Protein AF-A0AAU9AS36-F1 (afdb_monomer)

pLDDT: mean 70.69, std 27.81, range [24.66, 97.12]

Radius of gyration: 38.75 Å; Cα contacts (8 Å, |Δi|>4): 276; chains: 1; bounding box: 122×98×94 Å

Organism: Lysobacter enzymogenes (NCBI:txid69)

Secondary structure (DSSP, 8-state):
-----------------------------------------------------PPPPP---PPPPPPP--------------------PPPP-PPPP--PPPP-HHHHHHHHHS-TTHHHHHHHHHHHHHHH-TT-EEEEETTEEEEEETTEEEEEEEE-SS-EEEEETTTHHHH-HHHHHS-TTSSTT--B-SGGGSPPHHHHHHHHHHHHHHHHTT---PPP---S-PPPPPPPHHHHHHHHT-HHHHHHHHHS-HHHHHHHHHHHHT--SHHHHHHHHHHHHHHHHTT--TTGGG---

Mean predicted aligned error: 19.69 Å

Foldseek 3Di:
DDDDDDDDDDDDDDDDDDDDDDDDDDDDDDDDDDDDDDDDDDDDDDDDDDDDDDDDDDDDDDDDDDDDDDDDDDDDDDDDDDDDDDDDDDDDDDDPDQPADDDDVVLVVQLVPADPQCNVVSVVVVVLLCVLHSQWDWDQDPNFIFTAHPNHTAKTWDGDPQFIAIAGQLRCQQVNLVLVQQQPVVHSLHGHRHPVSDDDSVSVSSSSVSSNVCVVVVPDRDDNPDPDPDDQDDAPPLLVVLLVVPVQLVVLLVPDDSVLVVVLRVCLVPPPDPVVNNVSSVVSSVQSSVSAGPPNVVPDD

Sequence (301 aa):
MARRESDAGSAAAVKAGAKRAAKKAAAGKAGASAAAAKRAEPKKASSKPTAAKVAAPKTATAKPAIAKKTSAKKTAPASGPARPKPSAKPAAASAPAATTFPREPRVDAYIAQAAPFAQPILRELRERVHAACAEAQEAIKWGMPFFIYRGKILCAMVAFKQHASFGFWQGPSIVGTERSADSGAMGQFGRLTALADLPGRRELAAMLKQAMALIETGAKHSPTKTGQPKPRPRPPADLAAALDANAAARKTFDGFPPSQQREYVEWVETAKREETRRARVAQAVEWMAQGKARNWKYMAK

InterPro domains:
  IPR014922 YdhG-like domain [PF08818] (119-212)

Structure (mmCIF, N/CA/C/O backbone):
data_AF-A0AAU9AS36-F1
#
_entry.id   AF-A0AAU9AS36-F1
#
loop_
_atom_site.group_PDB
_atom_site.id
_atom_site.type_symbol
_atom_site.label_atom_id
_atom_site.label_alt_id
_atom_site.label_comp_id
_atom_site.label_asym_id
_atom_site.label_entity_id
_atom_site.label_seq_id
_atom_site.pdbx_PDB_ins_code
_atom_site.Cartn_x
_atom_site.Cartn_y
_atom_site.Cartn_z
_atom_site.occupancy
_atom_site.B_iso_or_equiv
_atom_site.auth_seq_id
_atom_site.auth_comp_id
_atom_site.auth_asym_id
_atom_site.auth_atom_id
_atom_site.pdbx_PDB_model_num
ATOM 1 N N . MET A 1 1 ? -92.646 -39.709 -23.123 1.00 35.88 1 MET A N 1
ATOM 2 C CA . MET A 1 1 ? -92.685 -41.180 -22.918 1.00 35.88 1 MET A CA 1
ATOM 3 C C . MET A 1 1 ? -91.276 -41.731 -23.098 1.00 35.88 1 MET A C 1
ATOM 5 O O . MET A 1 1 ? -90.543 -41.089 -23.830 1.00 35.88 1 MET A O 1
ATOM 9 N N . ALA A 1 2 ? -90.954 -42.885 -22.487 1.00 41.19 2 ALA A N 1
ATOM 10 C CA . ALA A 1 2 ? -89.650 -43.589 -22.506 1.00 41.19 2 ALA A CA 1
ATOM 11 C C . ALA A 1 2 ? -88.435 -42.758 -21.995 1.00 41.19 2 ALA A C 1
ATOM 13 O O . ALA A 1 2 ? -88.288 -41.600 -22.351 1.00 41.19 2 ALA A O 1
ATOM 14 N N . ARG A 1 3 ? -87.607 -43.168 -21.018 1.00 40.72 3 ARG A N 1
ATOM 15 C CA . ARG A 1 3 ? -86.926 -44.440 -20.654 1.00 40.72 3 ARG A CA 1
ATOM 16 C C . ARG A 1 3 ? -85.574 -44.666 -21.364 1.00 40.72 3 ARG A C 1
ATOM 18 O O . ARG A 1 3 ? -85.596 -44.997 -22.539 1.00 40.72 3 ARG A O 1
ATOM 25 N N . ARG A 1 4 ? -84.513 -44.747 -20.527 1.00 45.06 4 ARG A N 1
ATOM 26 C CA . ARG A 1 4 ? -83.397 -45.740 -20.565 1.00 45.06 4 ARG A CA 1
ATOM 27 C C . ARG A 1 4 ? -82.350 -45.576 -21.692 1.00 45.06 4 ARG A C 1
ATOM 29 O O . ARG A 1 4 ? -82.658 -44.942 -22.688 1.00 45.06 4 ARG A O 1
ATOM 36 N N . GLU A 1 5 ? -81.108 -46.085 -21.631 1.00 46.06 5 GLU A N 1
ATOM 37 C CA . GLU A 1 5 ? -80.190 -46.668 -20.599 1.00 46.06 5 GLU A CA 1
ATOM 38 C C . GLU A 1 5 ? -78.739 -46.592 -21.183 1.00 46.06 5 GLU A C 1
ATOM 40 O O . GLU A 1 5 ? -78.606 -46.111 -22.306 1.00 46.06 5 GLU A O 1
ATOM 45 N N . SER A 1 6 ? -77.591 -46.960 -20.583 1.00 48.97 6 SER A N 1
ATOM 46 C CA . SER A 1 6 ? -77.154 -47.632 -19.329 1.00 48.97 6 SER A CA 1
ATOM 47 C C . SER A 1 6 ? -75.682 -47.213 -19.054 1.00 48.97 6 SER A C 1
ATOM 49 O O . SER A 1 6 ? -74.898 -47.222 -19.997 1.00 48.97 6 SER A O 1
ATOM 51 N N . ASP A 1 7 ? -75.287 -46.727 -17.868 1.00 40.78 7 ASP A N 1
ATOM 52 C CA . ASP A 1 7 ? -74.742 -47.490 -16.710 1.00 40.78 7 ASP A CA 1
ATOM 53 C C . ASP A 1 7 ? -73.179 -47.519 -16.672 1.00 40.78 7 ASP A C 1
ATOM 55 O O . ASP A 1 7 ? -72.546 -46.975 -17.572 1.00 40.78 7 ASP A O 1
ATOM 59 N N . ALA A 1 8 ? -72.579 -48.090 -15.612 1.00 44.97 8 ALA A N 1
ATOM 60 C CA . ALA A 1 8 ? -71.167 -48.058 -15.174 1.00 44.97 8 ALA A CA 1
ATOM 61 C C . ALA A 1 8 ? -70.591 -46.656 -14.823 1.00 44.97 8 ALA A C 1
ATOM 63 O O . ALA A 1 8 ? -70.660 -45.717 -15.606 1.00 44.97 8 ALA A O 1
ATOM 64 N N . GLY A 1 9 ? -69.970 -46.399 -13.660 1.00 35.25 9 GLY A N 1
ATOM 65 C CA . GLY A 1 9 ? -69.525 -47.274 -12.557 1.00 35.25 9 GLY A CA 1
ATOM 66 C C . GLY A 1 9 ? -67.991 -47.451 -12.553 1.00 35.25 9 GLY A C 1
ATOM 67 O O . GLY A 1 9 ? -67.405 -47.603 -13.614 1.00 35.25 9 GLY A O 1
ATOM 68 N N . SER A 1 10 ? -67.259 -47.448 -11.428 1.00 35.81 10 SER A N 1
ATOM 69 C CA . SER A 1 10 ? -67.660 -47.335 -10.015 1.00 35.81 10 SER A CA 1
ATOM 70 C C . SER A 1 10 ? -66.574 -46.668 -9.141 1.00 35.81 10 SER A C 1
ATOM 72 O O . SER A 1 10 ? -65.435 -46.476 -9.556 1.00 35.81 10 SER A O 1
ATOM 74 N N . ALA A 1 11 ? -66.964 -46.300 -7.921 1.00 35.84 11 ALA A N 1
ATOM 75 C CA . ALA A 1 11 ? -66.292 -45.409 -6.978 1.00 35.84 11 ALA A CA 1
ATOM 76 C C . ALA A 1 11 ? -65.373 -46.075 -5.917 1.00 35.84 11 ALA A C 1
ATOM 78 O O . ALA A 1 11 ? -65.494 -47.263 -5.635 1.00 35.84 11 ALA A O 1
ATOM 79 N N . ALA A 1 12 ? -64.637 -45.208 -5.191 1.00 37.22 12 ALA A N 1
ATOM 80 C CA . ALA A 1 12 ? -64.255 -45.318 -3.758 1.00 37.22 12 ALA A CA 1
ATOM 81 C C . ALA A 1 12 ? -63.173 -46.368 -3.357 1.00 37.22 12 ALA A C 1
ATOM 83 O O . ALA A 1 12 ? -62.691 -47.102 -4.209 1.00 37.22 12 ALA A O 1
ATOM 84 N N . ALA A 1 13 ? -62.650 -46.461 -2.112 1.00 38.59 13 ALA A N 1
ATOM 85 C CA . ALA A 1 13 ? -62.942 -45.881 -0.766 1.00 38.59 13 ALA A CA 1
ATOM 86 C C . ALA A 1 13 ? -61.612 -45.761 0.074 1.00 38.59 13 ALA A C 1
ATOM 88 O O . ALA A 1 13 ? -60.610 -46.295 -0.381 1.00 38.59 13 ALA A O 1
ATOM 89 N N . VAL A 1 14 ? -61.383 -45.084 1.229 1.00 36.94 14 VAL A N 1
ATOM 90 C CA . VAL A 1 14 ? -62.114 -44.669 2.473 1.00 36.94 14 VAL A CA 1
ATOM 91 C C . VAL A 1 14 ? -62.358 -45.839 3.462 1.00 36.94 14 VAL A C 1
ATOM 93 O O . VAL A 1 14 ? -63.093 -46.755 3.114 1.00 36.94 14 VAL A O 1
ATOM 96 N N . LYS A 1 15 ? -61.837 -45.932 4.713 1.00 38.16 15 LYS A N 1
ATOM 97 C CA . LYS A 1 15 ? -61.360 -45.005 5.799 1.00 38.16 15 LYS A CA 1
ATOM 98 C C . LYS A 1 15 ? -59.910 -45.373 6.257 1.00 38.16 15 LYS A C 1
ATOM 100 O O . LYS A 1 15 ? -59.445 -46.418 5.831 1.00 38.16 15 LYS A O 1
ATOM 105 N N . ALA A 1 16 ? -59.088 -44.671 7.069 1.00 36.91 16 ALA A N 1
ATOM 106 C CA . ALA A 1 16 ? -59.129 -43.505 7.999 1.00 36.91 16 ALA A CA 1
ATOM 107 C C . ALA A 1 16 ? -59.364 -43.751 9.535 1.00 36.91 16 ALA A C 1
ATOM 109 O O . ALA A 1 16 ? -60.440 -44.187 9.932 1.00 36.91 16 ALA A O 1
ATOM 110 N N . GLY A 1 17 ? -58.386 -43.381 10.402 1.00 31.47 17 GLY A N 1
ATOM 111 C CA . GLY A 1 17 ? -58.425 -43.339 11.894 1.00 31.47 17 GLY A CA 1
ATOM 112 C C . GLY A 1 17 ? -57.027 -43.457 12.575 1.00 31.47 17 GLY A C 1
ATOM 113 O O . GLY A 1 17 ? -56.075 -43.799 11.887 1.00 31.47 17 GLY A O 1
ATOM 114 N N . ALA A 1 18 ? -56.799 -43.320 13.898 1.00 36.78 18 ALA A N 1
ATOM 115 C CA . ALA A 1 18 ? -57.201 -42.352 14.951 1.00 36.78 18 ALA A CA 1
ATOM 116 C C . ALA A 1 18 ? -56.920 -42.941 16.375 1.00 36.78 18 ALA A C 1
ATOM 118 O O . ALA A 1 18 ? -57.123 -44.134 16.565 1.00 36.78 18 ALA A O 1
ATOM 119 N N . LYS A 1 19 ? -56.614 -42.094 17.390 1.00 35.84 19 LYS A N 1
ATOM 120 C CA . LYS A 1 19 ? -56.485 -42.388 18.864 1.00 35.84 19 LYS A CA 1
ATOM 121 C C . LYS A 1 19 ? -55.213 -43.158 19.335 1.00 35.84 19 LYS A C 1
ATOM 123 O O . LYS A 1 19 ? -54.618 -43.865 18.541 1.00 35.84 19 LYS A O 1
ATOM 128 N N . ARG A 1 20 ? -54.759 -43.128 20.616 1.00 35.19 20 ARG A N 1
ATOM 129 C CA . ARG A 1 20 ? -54.817 -42.118 21.727 1.00 35.19 20 ARG A CA 1
ATOM 130 C C . ARG A 1 20 ? -53.937 -42.525 22.951 1.00 35.19 20 ARG A C 1
ATOM 132 O O . ARG A 1 20 ? -54.172 -43.572 23.528 1.00 35.19 20 ARG A O 1
ATOM 139 N N . ALA A 1 21 ? -53.038 -41.626 23.380 1.00 35.44 21 ALA A N 1
ATOM 140 C CA . ALA A 1 21 ? -52.433 -41.374 24.719 1.00 35.44 21 ALA A CA 1
ATOM 141 C C . ALA A 1 21 ? -52.261 -42.458 25.829 1.00 35.44 21 ALA A C 1
ATOM 143 O O . ALA A 1 21 ? -53.250 -42.975 26.342 1.00 35.44 21 ALA A O 1
ATOM 144 N N . ALA A 1 22 ? -51.035 -42.550 26.391 1.00 36.50 22 ALA A N 1
ATOM 145 C CA . ALA A 1 22 ? -50.709 -42.762 27.827 1.00 36.50 22 ALA A CA 1
ATOM 146 C C . ALA A 1 22 ? -49.191 -42.516 28.110 1.00 36.50 22 ALA A C 1
ATOM 148 O O . ALA A 1 22 ? -48.424 -42.404 27.161 1.00 36.50 22 ALA A O 1
ATOM 149 N N . LYS A 1 23 ? -48.680 -42.567 29.359 1.00 36.47 23 LYS A N 1
ATOM 150 C CA . LYS A 1 23 ? -48.635 -41.526 30.430 1.00 36.47 23 LYS A CA 1
ATOM 151 C C . LYS A 1 23 ? -47.680 -42.002 31.567 1.00 36.47 23 LYS A C 1
ATOM 153 O O . LYS A 1 23 ? -47.762 -43.174 31.909 1.00 36.47 23 LYS A O 1
ATOM 158 N N . LYS A 1 24 ? -46.962 -41.087 32.268 1.00 35.59 24 LYS A N 1
ATOM 159 C CA . LYS A 1 24 ? -46.309 -41.269 33.617 1.00 35.59 24 LYS A CA 1
ATOM 160 C C . LYS A 1 24 ? -44.958 -42.051 33.623 1.00 35.59 24 LYS A C 1
ATOM 162 O O . LYS A 1 24 ? -44.790 -42.899 32.764 1.00 35.59 24 LYS A O 1
ATOM 167 N N . ALA A 1 25 ? -44.008 -41.923 34.576 1.00 32.88 25 ALA A N 1
ATOM 168 C CA . ALA A 1 25 ? -43.418 -40.787 35.344 1.00 32.88 25 ALA A CA 1
ATOM 169 C C . ALA A 1 25 ? -42.153 -41.262 36.147 1.00 32.88 25 ALA A C 1
ATOM 171 O O . ALA A 1 25 ? -41.811 -42.435 36.061 1.00 32.88 25 ALA A O 1
ATOM 172 N N . ALA A 1 26 ? -41.571 -40.383 36.996 1.00 33.28 26 ALA A N 1
ATOM 173 C CA . ALA A 1 26 ? -40.399 -40.553 37.905 1.00 33.28 26 ALA A CA 1
ATOM 174 C C . ALA A 1 26 ? -39.007 -40.514 37.209 1.00 33.28 26 ALA A C 1
ATOM 176 O O . ALA A 1 26 ? -38.908 -40.938 36.066 1.00 33.28 26 ALA A O 1
ATOM 177 N N . ALA A 1 27 ? -37.914 -39.901 37.712 1.00 32.69 27 ALA A N 1
ATOM 178 C CA . ALA A 1 27 ? -37.388 -39.550 39.059 1.00 32.69 27 ALA A CA 1
ATOM 179 C C . ALA A 1 27 ? -36.697 -40.720 39.808 1.00 32.69 27 ALA A C 1
ATOM 181 O O . ALA A 1 27 ? -37.253 -41.808 39.841 1.00 32.69 27 ALA A O 1
ATOM 182 N N . GLY A 1 28 ? -35.525 -40.572 40.456 1.00 28.47 28 GLY A N 1
ATOM 183 C CA . GLY A 1 28 ? -34.619 -39.412 40.624 1.00 28.47 28 GLY A CA 1
ATOM 18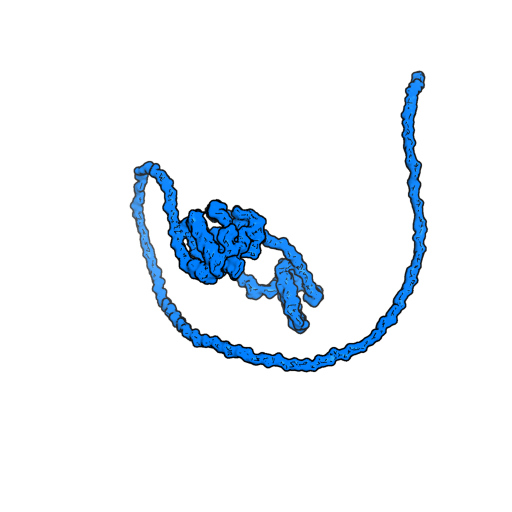4 C C . GLY A 1 28 ? -33.423 -39.719 41.572 1.00 28.47 28 GLY A C 1
ATOM 185 O O . GLY A 1 28 ? -33.248 -40.870 41.953 1.00 28.47 28 GLY A O 1
ATOM 186 N N . LYS A 1 29 ? -32.672 -38.681 42.010 1.00 31.69 29 LYS A N 1
ATOM 187 C CA . LYS A 1 29 ? -31.396 -38.694 42.805 1.00 31.69 29 LYS A CA 1
ATOM 188 C C . LYS A 1 29 ? -30.141 -39.175 42.032 1.00 31.69 29 LYS A C 1
ATOM 190 O O . LYS A 1 29 ? -30.286 -39.983 41.129 1.00 31.69 29 LYS A O 1
ATOM 195 N N . ALA A 1 30 ? -28.893 -38.704 42.221 1.00 29.80 30 ALA A N 1
ATOM 196 C CA . ALA A 1 30 ? -28.174 -37.814 43.173 1.00 29.80 30 ALA A CA 1
ATOM 197 C C . ALA A 1 30 ? -27.304 -38.495 44.266 1.00 29.80 30 ALA A C 1
ATOM 199 O O . ALA A 1 30 ? -27.778 -39.376 44.977 1.00 29.80 30 ALA A O 1
ATOM 200 N N . GLY A 1 31 ? -26.059 -38.000 44.422 1.00 27.59 31 GLY A N 1
ATOM 201 C CA . GLY A 1 31 ? -24.989 -38.488 45.323 1.00 27.59 31 GLY A CA 1
ATOM 202 C C . GLY A 1 31 ? -23.733 -38.924 44.528 1.00 27.59 31 GLY A C 1
ATOM 203 O O . GLY A 1 31 ? -23.891 -39.767 43.657 1.00 27.59 31 GLY A O 1
ATOM 204 N N . ALA A 1 32 ? -22.485 -38.427 44.629 1.00 29.67 32 ALA A N 1
ATOM 205 C CA . ALA A 1 32 ? -21.737 -37.456 45.464 1.00 29.67 32 ALA A CA 1
ATOM 206 C C . ALA A 1 32 ? -20.640 -38.067 46.383 1.00 29.67 32 ALA A C 1
ATOM 208 O O . ALA A 1 32 ? -20.938 -38.534 47.475 1.00 29.67 32 ALA A O 1
ATOM 209 N N . SER A 1 33 ? -19.369 -37.977 45.954 1.00 29.28 33 SER A N 1
ATOM 210 C CA . SER A 1 33 ? -18.115 -37.914 46.750 1.00 29.28 33 SER A CA 1
ATOM 211 C C . SER A 1 33 ? -16.968 -37.574 45.767 1.00 29.28 33 SER A C 1
ATOM 213 O O . SER A 1 33 ? -17.011 -38.085 44.653 1.00 29.28 33 SER A O 1
ATOM 215 N N . ALA A 1 34 ? -15.983 -36.681 45.954 1.00 28.41 34 ALA A N 1
ATOM 216 C CA . ALA A 1 34 ? -15.310 -36.040 47.102 1.00 28.41 34 ALA A CA 1
ATOM 217 C C . ALA A 1 34 ? -14.025 -36.756 47.596 1.00 28.41 34 ALA A C 1
ATOM 219 O O . ALA A 1 34 ? -13.964 -37.981 47.578 1.00 28.41 34 ALA A O 1
ATOM 220 N N . ALA A 1 35 ? -13.051 -35.945 48.060 1.00 27.28 35 ALA A N 1
ATOM 221 C CA . ALA A 1 35 ? -11.684 -36.274 48.534 1.00 27.28 35 ALA A CA 1
ATOM 222 C C . ALA A 1 35 ? -10.649 -36.731 47.460 1.00 27.28 35 ALA A C 1
ATOM 224 O O . ALA A 1 35 ? -11.012 -37.378 46.489 1.00 27.28 35 ALA A O 1
ATOM 225 N N . ALA A 1 36 ? -9.336 -36.439 47.562 1.00 27.12 36 ALA A N 1
ATOM 226 C CA . ALA A 1 36 ? -8.631 -35.406 48.347 1.00 27.12 36 ALA A CA 1
ATOM 227 C C . ALA A 1 36 ? -7.202 -35.095 47.811 1.00 27.12 36 ALA A C 1
ATOM 229 O O . ALA A 1 36 ? -6.601 -35.862 47.070 1.00 27.12 36 ALA A O 1
ATOM 230 N N . ALA A 1 37 ? -6.686 -33.94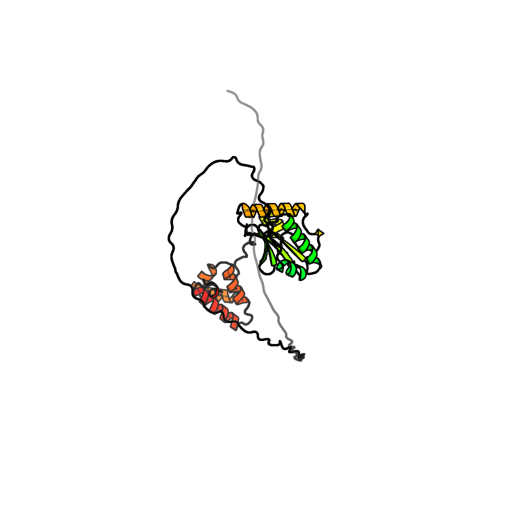1 48.248 1.00 27.09 37 ALA A N 1
ATOM 231 C CA . ALA A 1 37 ? -5.346 -33.345 48.122 1.00 27.09 37 ALA A CA 1
ATOM 232 C C . ALA A 1 37 ? -4.102 -34.204 47.761 1.00 27.09 37 ALA A C 1
ATOM 234 O O . ALA A 1 37 ? -3.836 -35.220 48.400 1.00 27.09 37 ALA A O 1
ATOM 235 N N . LYS A 1 38 ? -3.164 -33.587 47.006 1.00 28.83 38 LYS A N 1
ATOM 236 C CA . LYS A 1 38 ? -1.819 -33.281 47.559 1.00 28.83 38 LYS A CA 1
ATOM 237 C C . LYS A 1 38 ? -1.037 -32.143 46.865 1.00 28.83 38 LYS A C 1
ATOM 239 O O . LYS A 1 38 ? -0.714 -32.169 45.687 1.00 28.83 38 LYS A O 1
ATOM 244 N N . ARG A 1 39 ? -0.694 -31.168 47.707 1.00 27.59 39 ARG A N 1
ATOM 245 C CA . ARG A 1 39 ? 0.258 -30.046 47.603 1.00 27.59 39 ARG A CA 1
ATOM 246 C C . ARG A 1 39 ? 1.681 -30.457 47.173 1.00 27.59 39 ARG A C 1
ATOM 248 O O . ARG A 1 39 ? 2.279 -31.266 47.877 1.00 27.59 39 ARG A O 1
ATOM 255 N N . ALA A 1 40 ? 2.261 -29.795 46.160 1.00 30.44 40 ALA A N 1
ATOM 256 C CA . ALA A 1 40 ? 3.718 -29.745 45.930 1.00 30.44 40 ALA A CA 1
ATOM 257 C C . ALA A 1 40 ? 4.172 -28.558 45.034 1.00 30.44 40 ALA A C 1
ATOM 259 O O . ALA A 1 40 ? 4.206 -28.668 43.814 1.00 30.44 40 ALA A O 1
ATOM 260 N N . GLU A 1 41 ? 4.593 -27.441 45.643 1.00 32.88 41 GLU A N 1
ATOM 261 C CA . GLU A 1 41 ? 5.716 -26.648 45.097 1.00 32.88 41 GLU A CA 1
ATOM 262 C C . GLU A 1 41 ? 7.022 -27.390 45.432 1.00 32.88 41 GLU A C 1
ATOM 264 O O . GLU A 1 41 ? 7.108 -28.022 46.491 1.00 32.88 41 GLU A O 1
ATOM 269 N N . PRO A 1 42 ? 8.075 -27.231 44.616 1.00 34.34 42 PRO A N 1
ATOM 270 C CA . PRO A 1 42 ? 9.279 -26.640 45.205 1.00 34.34 42 PRO A CA 1
ATOM 271 C C . PRO A 1 42 ? 9.851 -25.462 44.398 1.00 34.34 42 PRO A C 1
ATOM 273 O O . PRO A 1 42 ? 9.717 -25.368 43.181 1.00 34.34 42 PRO A O 1
ATOM 276 N N . LYS A 1 43 ? 10.532 -24.564 45.116 1.00 29.44 43 LYS A N 1
ATOM 277 C CA . LYS A 1 43 ? 11.235 -23.382 44.584 1.00 29.44 43 LYS A CA 1
ATOM 278 C C . LYS A 1 43 ? 12.700 -23.700 44.244 1.00 29.44 43 LYS A C 1
ATOM 280 O O . LYS A 1 43 ? 13.214 -24.737 44.652 1.00 29.44 43 LYS A O 1
ATOM 285 N N . LYS A 1 44 ? 13.384 -22.690 43.678 1.00 25.25 44 LYS A N 1
ATOM 286 C CA . LYS A 1 44 ? 14.808 -22.606 43.267 1.00 25.25 44 LYS A CA 1
ATOM 287 C C . LYS A 1 44 ? 15.076 -23.101 41.827 1.00 25.25 44 LYS A C 1
ATOM 289 O O . LYS A 1 44 ? 14.390 -23.991 41.356 1.00 25.25 44 LYS A O 1
ATOM 294 N N . ALA A 1 45 ? 16.040 -22.542 41.084 1.00 28.11 45 ALA A N 1
ATOM 295 C CA . ALA A 1 45 ? 16.959 -21.441 41.418 1.00 28.11 45 ALA A CA 1
ATOM 296 C C . ALA A 1 45 ? 17.317 -20.550 40.213 1.00 28.11 45 ALA A C 1
ATOM 298 O O . ALA A 1 45 ? 17.102 -20.891 39.056 1.00 28.11 45 ALA A O 1
ATOM 299 N N . SER A 1 46 ? 17.895 -19.398 40.546 1.00 24.66 46 SER A N 1
ATOM 300 C CA . SER A 1 46 ? 18.460 -18.384 39.659 1.00 24.66 46 SER A CA 1
ATOM 301 C C . SER A 1 46 ? 19.499 -18.911 38.661 1.00 24.66 46 SER A C 1
ATOM 303 O O . SER A 1 46 ? 20.459 -19.563 39.065 1.00 24.66 46 SER A O 1
ATOM 305 N N . SER A 1 47 ? 19.448 -18.427 37.418 1.00 30.67 47 SER A N 1
ATOM 306 C CA . SER A 1 47 ? 20.662 -18.118 36.651 1.00 30.67 47 SER A CA 1
ATOM 307 C C . SER A 1 47 ? 20.418 -16.959 35.672 1.00 30.67 47 SER A C 1
ATOM 309 O O . SER A 1 47 ? 19.592 -17.016 34.767 1.00 30.67 47 SER A O 1
ATOM 311 N N . LYS A 1 48 ? 21.141 -15.855 35.890 1.00 26.70 48 LYS A N 1
ATOM 312 C CA . LYS A 1 48 ? 21.169 -14.670 35.023 1.00 26.70 48 LYS A CA 1
ATOM 313 C C . LYS A 1 48 ? 22.537 -14.625 34.335 1.00 26.70 48 LYS A C 1
ATOM 315 O O . LYS A 1 48 ? 23.516 -14.365 35.037 1.00 26.70 48 LYS A O 1
ATOM 320 N N . PRO A 1 49 ? 22.644 -14.764 33.004 1.00 32.22 49 PRO A N 1
ATOM 321 C CA . PRO A 1 49 ? 23.810 -14.267 32.287 1.00 32.22 49 PRO A CA 1
ATOM 322 C C . PRO A 1 49 ? 23.746 -12.732 32.187 1.00 32.22 49 PRO A C 1
ATOM 324 O O . PRO A 1 49 ? 22.677 -12.130 32.079 1.00 32.22 49 PRO A O 1
ATOM 327 N N . THR A 1 50 ? 24.903 -12.082 32.285 1.00 25.28 50 THR A N 1
ATOM 328 C CA . THR A 1 50 ? 25.066 -10.617 32.221 1.00 25.28 50 THR A CA 1
ATOM 329 C C . THR A 1 50 ? 25.885 -10.251 30.972 1.00 25.28 50 THR A C 1
ATOM 331 O O . THR A 1 50 ? 26.494 -11.133 30.378 1.00 25.28 50 THR A O 1
ATOM 334 N N . ALA A 1 51 ? 25.933 -8.958 30.623 1.00 26.70 51 ALA A N 1
ATOM 335 C CA . ALA A 1 51 ? 26.577 -8.372 29.436 1.00 26.70 51 ALA A CA 1
ATOM 336 C C . ALA A 1 51 ? 25.766 -8.522 28.120 1.00 26.70 51 ALA A C 1
ATOM 338 O O . ALA A 1 51 ? 24.879 -9.360 28.025 1.00 26.70 51 ALA A O 1
ATOM 339 N N . ALA A 1 52 ? 25.959 -7.668 27.105 1.00 29.36 52 ALA A N 1
ATOM 340 C CA . ALA A 1 52 ? 26.937 -6.578 26.991 1.00 29.36 52 ALA A CA 1
ATOM 341 C C . ALA A 1 52 ? 26.300 -5.203 26.705 1.00 29.36 52 ALA A C 1
ATOM 343 O O . ALA A 1 52 ? 25.313 -5.076 25.985 1.00 29.36 52 ALA A O 1
ATOM 344 N N . LYS A 1 53 ? 26.914 -4.153 27.263 1.00 26.45 53 LYS A N 1
ATOM 345 C CA . LYS A 1 53 ? 26.578 -2.739 27.046 1.00 26.45 53 LYS A CA 1
ATOM 346 C C . LYS A 1 53 ? 27.431 -2.204 25.892 1.00 26.45 53 LYS A C 1
ATOM 348 O O . LYS A 1 53 ? 28.561 -1.785 26.124 1.00 26.45 53 LYS A O 1
ATOM 353 N N . VAL A 1 54 ? 26.904 -2.202 24.669 1.00 29.95 54 VAL A N 1
ATOM 354 C CA . VAL A 1 54 ? 27.557 -1.531 23.530 1.00 29.95 54 VAL A CA 1
ATOM 355 C C . VAL A 1 54 ? 27.138 -0.061 23.518 1.00 29.95 54 VAL A C 1
ATOM 357 O O . VAL A 1 54 ? 25.949 0.253 23.498 1.00 29.95 54 VAL A O 1
ATOM 360 N N . ALA A 1 55 ? 28.110 0.848 23.578 1.00 26.72 55 ALA A N 1
ATOM 361 C CA . ALA A 1 55 ? 27.859 2.285 23.550 1.00 26.72 55 ALA A CA 1
ATOM 362 C C . ALA A 1 55 ? 27.726 2.789 22.105 1.00 26.72 55 ALA A C 1
ATOM 364 O O . ALA A 1 55 ? 28.598 2.535 21.278 1.00 26.72 55 ALA A O 1
ATOM 365 N N . ALA A 1 56 ? 26.670 3.551 21.816 1.00 30.08 56 ALA A N 1
ATOM 366 C CA . ALA A 1 56 ? 26.576 4.315 20.576 1.00 30.08 56 ALA A CA 1
ATOM 367 C C . ALA A 1 56 ? 27.385 5.625 20.714 1.00 30.08 56 ALA A C 1
ATOM 369 O O . ALA A 1 56 ? 27.151 6.369 21.674 1.00 30.08 56 ALA A O 1
ATOM 370 N N . PRO A 1 57 ? 28.325 5.933 19.800 1.00 32.50 57 PRO A N 1
ATOM 371 C CA . PRO A 1 57 ? 29.078 7.181 19.848 1.00 32.50 57 PRO A CA 1
ATOM 372 C C . PRO A 1 57 ? 28.181 8.381 19.514 1.00 32.50 57 PRO A C 1
ATOM 374 O O . PRO A 1 57 ? 27.339 8.325 18.618 1.00 32.50 57 PRO A O 1
ATOM 377 N N . LYS A 1 58 ? 28.381 9.495 20.225 1.00 26.72 58 LYS A N 1
ATOM 378 C CA . LYS A 1 58 ? 27.737 10.776 19.911 1.00 26.72 58 LYS A CA 1
ATOM 379 C C . LYS A 1 58 ? 28.550 11.501 18.839 1.00 26.72 58 LYS A C 1
ATOM 381 O O . LYS A 1 58 ? 29.677 11.900 19.114 1.00 26.72 58 LYS A O 1
ATOM 386 N N . THR A 1 59 ? 27.961 11.766 17.678 1.00 30.03 59 THR A N 1
ATOM 387 C CA . THR A 1 59 ? 28.495 12.731 16.703 1.00 30.03 59 THR A CA 1
ATOM 388 C C . THR A 1 59 ? 27.584 13.950 16.643 1.00 30.03 59 THR A C 1
ATOM 390 O O . THR A 1 59 ? 26.405 13.833 16.312 1.00 30.03 59 THR A O 1
ATOM 393 N N . ALA A 1 60 ? 28.120 15.122 16.980 1.00 27.83 60 ALA A N 1
ATOM 394 C CA . ALA A 1 60 ? 27.420 16.391 16.811 1.00 27.83 60 ALA A CA 1
ATOM 395 C C . ALA A 1 60 ? 27.585 16.909 15.373 1.00 27.83 60 ALA A C 1
ATOM 397 O O . ALA A 1 60 ? 28.620 16.701 14.741 1.00 27.83 60 ALA A O 1
ATOM 398 N N . THR A 1 61 ? 26.591 17.631 14.858 1.00 29.61 61 THR A N 1
ATOM 399 C CA . THR A 1 61 ? 26.720 18.416 13.620 1.00 29.61 61 THR A CA 1
ATOM 400 C C . THR A 1 61 ? 25.847 19.664 13.738 1.00 29.61 61 THR A C 1
ATOM 402 O O . THR A 1 61 ? 24.756 19.611 14.307 1.00 29.61 61 THR A O 1
ATOM 405 N N . ALA A 1 62 ? 26.363 20.810 13.294 1.00 29.97 62 ALA A N 1
ATOM 406 C CA . ALA A 1 62 ? 25.791 22.118 13.605 1.00 29.97 62 ALA A CA 1
ATOM 407 C C . ALA A 1 62 ? 24.602 22.503 12.705 1.00 29.97 62 ALA A C 1
ATOM 409 O O . ALA A 1 62 ? 24.472 22.036 11.574 1.00 29.97 62 ALA A O 1
ATOM 410 N N . LYS A 1 63 ? 23.762 23.425 13.194 1.00 27.25 63 LYS A N 1
ATOM 411 C CA . LYS A 1 63 ? 22.767 24.136 12.377 1.00 27.25 63 LYS A CA 1
ATOM 412 C C . LYS A 1 63 ? 23.427 25.321 11.656 1.00 27.25 63 LYS A C 1
ATOM 414 O O . LYS A 1 63 ? 24.010 26.157 12.345 1.00 27.25 63 LYS A O 1
ATOM 419 N N . PRO A 1 64 ? 23.239 25.495 10.339 1.00 31.56 64 PRO A N 1
ATOM 420 C CA . PRO A 1 64 ? 23.350 26.801 9.698 1.00 31.56 64 PRO A CA 1
ATOM 421 C C . PRO A 1 64 ? 22.114 27.653 10.027 1.00 31.56 64 PRO A C 1
ATOM 423 O O . PRO A 1 64 ? 20.994 27.139 10.076 1.00 31.56 64 PRO A O 1
ATOM 426 N N . ALA A 1 65 ? 22.294 28.959 10.222 1.00 27.92 65 ALA A N 1
ATOM 427 C CA . ALA A 1 65 ? 21.185 29.909 10.307 1.00 27.92 65 ALA A CA 1
ATOM 428 C C . ALA A 1 65 ? 20.807 30.419 8.906 1.00 27.92 65 ALA A C 1
ATOM 430 O O . ALA A 1 65 ? 21.682 30.664 8.079 1.00 27.92 65 ALA A O 1
ATOM 431 N N . ILE A 1 66 ? 19.511 30.625 8.648 1.00 30.97 66 ILE A N 1
ATOM 432 C CA . ILE A 1 66 ? 19.025 31.259 7.413 1.00 30.97 66 ILE A CA 1
ATOM 433 C C . ILE A 1 66 ? 18.641 32.705 7.727 1.00 30.97 66 ILE A C 1
ATOM 435 O O . ILE A 1 66 ? 17.764 32.964 8.554 1.00 30.97 66 ILE A O 1
ATOM 439 N N . ALA A 1 67 ? 19.309 33.651 7.067 1.00 29.55 67 ALA A N 1
ATOM 440 C CA . ALA A 1 67 ? 19.041 35.074 7.220 1.00 29.55 67 ALA A CA 1
ATOM 441 C C . ALA A 1 67 ? 17.717 35.473 6.549 1.00 29.55 67 ALA A C 1
ATOM 443 O O . ALA A 1 67 ? 17.406 35.045 5.437 1.00 29.55 67 ALA A O 1
ATOM 444 N N . LYS A 1 68 ? 16.952 36.355 7.201 1.00 25.59 68 LYS A N 1
ATOM 445 C CA . LYS A 1 68 ? 15.800 37.020 6.580 1.00 25.59 68 LYS A CA 1
ATOM 446 C C . LYS A 1 68 ? 16.315 38.092 5.618 1.00 25.59 68 LYS A C 1
ATOM 448 O O . LYS A 1 68 ? 17.056 38.971 6.050 1.00 25.59 68 LYS A O 1
ATOM 453 N N . LYS A 1 69 ? 15.867 38.085 4.359 1.00 28.98 69 LYS A N 1
ATOM 454 C CA . LYS A 1 69 ? 16.004 39.240 3.458 1.00 28.98 69 LYS A CA 1
ATOM 455 C C . LYS A 1 69 ? 14.622 39.686 2.993 1.00 28.98 69 LYS A C 1
ATOM 457 O O . LYS A 1 69 ? 13.795 38.867 2.604 1.00 28.98 69 LYS A O 1
ATOM 462 N N . THR A 1 70 ? 14.360 40.981 3.108 1.00 26.98 70 THR A N 1
ATOM 463 C CA . THR A 1 70 ? 13.102 41.620 2.717 1.00 26.98 70 THR A CA 1
ATOM 464 C C . THR A 1 70 ? 13.049 41.849 1.206 1.00 26.98 70 THR A C 1
ATOM 466 O O . THR A 1 70 ? 14.072 41.864 0.521 1.00 26.98 70 THR A O 1
ATOM 469 N N . SER A 1 71 ? 11.848 42.039 0.661 1.00 29.36 71 SER A N 1
ATOM 470 C CA . SER A 1 71 ? 11.633 42.543 -0.701 1.00 29.36 71 SER A CA 1
ATOM 471 C C . SER A 1 71 ? 10.314 43.307 -0.747 1.00 29.36 71 SER A C 1
ATOM 473 O O . SER A 1 71 ? 9.349 42.910 -0.096 1.00 29.36 71 SER A O 1
ATOM 475 N N . ALA A 1 72 ? 10.299 44.438 -1.452 1.00 30.33 72 ALA A N 1
ATOM 476 C CA . ALA A 1 72 ? 9.235 45.432 -1.363 1.00 30.33 72 ALA A CA 1
ATOM 477 C C . ALA A 1 72 ? 8.437 45.586 -2.668 1.00 30.33 72 ALA A C 1
ATOM 479 O O . ALA A 1 72 ? 8.936 45.394 -3.773 1.00 30.33 72 ALA A O 1
ATOM 480 N N . LYS A 1 73 ? 7.178 45.988 -2.491 1.00 27.44 73 LYS A N 1
ATOM 481 C CA . LYS A 1 73 ? 6.178 46.367 -3.499 1.00 27.44 73 LYS A CA 1
ATOM 482 C C . LYS A 1 73 ? 6.663 47.486 -4.440 1.00 27.44 73 LYS A C 1
ATOM 484 O O . LYS A 1 73 ? 6.972 48.574 -3.957 1.00 27.44 73 LYS A O 1
ATOM 489 N N . LYS A 1 74 ? 6.536 47.302 -5.765 1.00 28.73 74 LYS A N 1
ATOM 490 C CA . LYS A 1 74 ? 6.204 48.400 -6.704 1.00 28.73 74 LYS A CA 1
ATOM 491 C C . LYS A 1 74 ? 5.387 47.905 -7.916 1.00 28.73 74 LYS A C 1
ATOM 493 O O . LYS A 1 74 ? 5.176 46.708 -8.076 1.00 28.73 74 LYS A O 1
ATOM 498 N N . THR A 1 75 ? 4.816 48.853 -8.653 1.00 27.52 75 THR A N 1
ATOM 499 C CA . THR A 1 75 ? 3.629 48.762 -9.523 1.00 27.52 75 THR A CA 1
ATOM 500 C C . THR A 1 75 ? 3.925 48.577 -11.018 1.00 27.52 75 THR A C 1
ATOM 502 O O . THR A 1 75 ? 5.024 48.873 -11.475 1.00 27.52 75 THR A O 1
ATOM 505 N N . ALA A 1 76 ? 2.896 48.185 -11.784 1.00 30.64 76 ALA A N 1
ATOM 506 C CA . ALA A 1 76 ? 2.813 48.372 -13.243 1.00 30.64 76 ALA A CA 1
ATOM 507 C C . ALA A 1 76 ? 2.587 49.865 -13.621 1.00 30.64 76 ALA A C 1
ATOM 509 O O . ALA A 1 76 ? 2.490 50.702 -12.713 1.00 30.64 76 ALA A O 1
ATOM 510 N N . PRO A 1 77 ? 2.538 50.226 -14.924 1.00 37.56 77 PRO A N 1
ATOM 511 C CA . PRO A 1 77 ? 1.274 50.154 -15.684 1.00 37.56 77 PRO A CA 1
ATOM 512 C C . PRO A 1 77 ? 1.436 49.551 -17.107 1.00 37.56 77 PRO A C 1
ATOM 514 O O . PRO A 1 77 ? 2.395 48.827 -17.356 1.00 37.56 77 PRO A O 1
ATOM 517 N N . ALA A 1 78 ? 0.471 49.772 -18.016 1.00 29.97 78 ALA A N 1
ATOM 518 C CA . ALA A 1 78 ? 0.292 49.009 -19.263 1.00 29.97 78 ALA A CA 1
ATOM 519 C C . ALA A 1 78 ? 0.033 49.871 -20.520 1.00 29.97 78 ALA A C 1
ATOM 521 O O . ALA A 1 78 ? -0.358 51.030 -20.410 1.00 29.97 78 ALA A O 1
ATOM 522 N N . SER A 1 79 ? 0.176 49.272 -21.711 1.00 29.92 79 SER A N 1
ATOM 523 C CA . SER A 1 79 ? -0.496 49.669 -22.968 1.00 29.92 79 SER A CA 1
ATOM 524 C C . SER A 1 79 ? -0.353 48.583 -24.058 1.00 29.92 79 SER A C 1
ATOM 526 O O . SER A 1 79 ? 0.515 47.717 -23.978 1.00 29.92 79 SER A O 1
ATOM 528 N N . GLY A 1 80 ? -1.241 48.615 -25.058 1.00 26.61 80 GLY A N 1
ATOM 529 C CA . GLY A 1 80 ? -1.139 47.919 -26.357 1.00 26.61 80 GLY A CA 1
ATOM 530 C C . GLY A 1 80 ? -1.468 48.928 -27.477 1.00 26.61 80 GLY A C 1
ATOM 531 O O . GLY A 1 80 ? -1.338 50.122 -27.199 1.00 26.61 80 GLY A O 1
ATOM 532 N N . PRO A 1 81 ? -1.981 48.547 -28.671 1.00 41.31 81 PRO A N 1
ATOM 533 C CA . PRO A 1 81 ? -2.296 47.204 -29.194 1.00 41.31 81 PRO A CA 1
ATOM 534 C C . PRO A 1 81 ? -1.738 46.942 -30.626 1.00 41.31 81 PRO A C 1
ATOM 536 O O . PRO A 1 81 ? -1.178 47.844 -31.235 1.00 41.31 81 PRO A O 1
ATOM 539 N N . ALA A 1 82 ? -1.969 45.749 -31.206 1.00 28.69 82 ALA A N 1
ATOM 540 C CA . ALA A 1 82 ? -2.205 45.526 -32.657 1.00 28.69 82 ALA A CA 1
ATOM 541 C C . ALA A 1 82 ? -2.484 44.036 -32.982 1.00 28.69 82 ALA A C 1
ATOM 543 O O . ALA A 1 82 ? -2.092 43.144 -32.232 1.00 28.69 82 ALA A O 1
ATOM 544 N N . ARG A 1 83 ? -3.130 43.754 -34.128 1.00 30.08 83 ARG A N 1
ATOM 545 C CA . ARG A 1 83 ? -3.350 42.398 -34.684 1.00 30.08 83 ARG A CA 1
ATOM 546 C C . ARG A 1 83 ? -3.341 42.434 -36.217 1.00 30.08 83 ARG A C 1
ATOM 548 O O . ARG A 1 83 ? -4.080 43.233 -36.783 1.00 30.08 83 ARG A O 1
ATOM 555 N N . PRO A 1 84 ? -2.656 41.484 -36.874 1.00 30.83 84 PRO A N 1
ATOM 556 C CA . PRO A 1 84 ? -3.160 40.950 -38.143 1.00 30.83 84 PRO A CA 1
ATOM 557 C C . PRO A 1 84 ? -3.190 39.406 -38.209 1.00 30.83 84 PRO A C 1
ATOM 559 O O . PRO A 1 84 ? -2.417 38.707 -37.559 1.00 30.83 84 PRO A O 1
ATOM 562 N N . LYS A 1 85 ? -4.139 38.893 -39.002 1.00 32.94 85 LYS A N 1
ATOM 563 C CA . LYS A 1 85 ? -4.339 37.518 -39.527 1.00 32.94 85 LYS A CA 1
ATOM 564 C C . LYS A 1 85 ? -5.334 37.644 -40.704 1.00 32.94 85 LYS A C 1
ATOM 566 O O . LYS A 1 85 ? -6.112 38.600 -40.651 1.00 32.94 85 LYS A O 1
ATOM 571 N N . PRO A 1 86 ? -5.427 36.706 -41.674 1.00 42.81 86 PRO A N 1
ATOM 572 C CA . PRO A 1 86 ? -4.809 35.372 -41.769 1.00 42.81 86 PRO A CA 1
ATOM 573 C C . PRO A 1 86 ? -3.506 35.454 -42.627 1.00 42.81 86 PRO A C 1
ATOM 575 O O . PRO A 1 86 ? -2.793 36.425 -42.408 1.00 42.81 86 PRO A O 1
ATOM 578 N N . SER A 1 87 ? -3.009 34.544 -43.486 1.00 29.72 87 SER A N 1
ATOM 579 C CA . S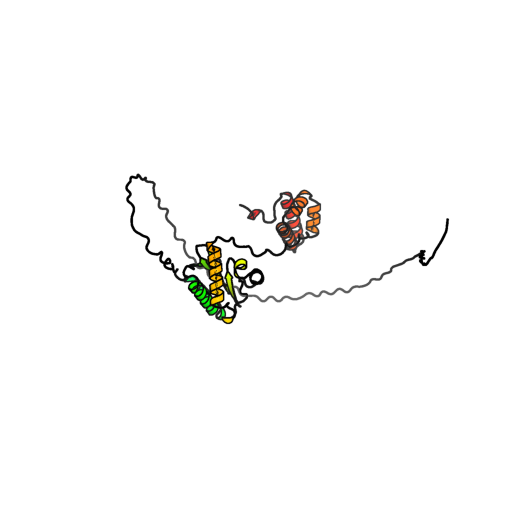ER A 1 87 ? -3.505 33.283 -44.077 1.00 29.72 87 SER A CA 1
ATOM 580 C C . SER A 1 87 ? -2.368 32.320 -44.457 1.00 29.72 87 SER A C 1
ATOM 582 O O . SER A 1 87 ? -1.421 32.725 -45.118 1.00 29.72 87 SER A O 1
ATOM 584 N N . ALA A 1 88 ? -2.519 31.030 -44.131 1.00 34.59 88 ALA A N 1
ATOM 585 C CA . ALA A 1 88 ? -1.814 29.900 -44.755 1.00 34.59 88 ALA A CA 1
ATOM 586 C C . ALA A 1 88 ? -2.612 28.595 -44.518 1.00 34.59 88 ALA A C 1
ATOM 588 O O . ALA A 1 88 ? -3.316 28.483 -43.512 1.00 34.59 88 ALA A O 1
ATOM 589 N N . LYS A 1 89 ? -2.535 27.623 -45.441 1.00 31.66 89 LYS A N 1
ATOM 590 C CA . LYS A 1 89 ? -3.218 26.312 -45.332 1.00 31.66 89 LYS A CA 1
ATOM 591 C C . LYS A 1 89 ? -2.563 25.412 -44.261 1.00 31.66 89 LYS A C 1
ATOM 593 O O . LYS A 1 89 ? -1.378 25.584 -43.981 1.00 31.66 89 LYS A O 1
ATOM 598 N N . PRO A 1 90 ? -3.286 24.425 -43.695 1.00 34.38 90 PRO A N 1
ATOM 599 C CA . PRO A 1 90 ? -2.712 23.502 -42.723 1.00 34.38 90 PRO A CA 1
ATOM 600 C C . PRO A 1 90 ? -1.801 22.473 -43.409 1.00 34.38 90 PRO A C 1
ATOM 602 O O . PRO A 1 90 ? -2.257 21.685 -44.238 1.00 34.38 90 PRO A O 1
ATOM 605 N N . ALA A 1 91 ? -0.525 22.451 -43.023 1.00 32.03 91 ALA A N 1
ATOM 606 C CA . ALA A 1 91 ? 0.307 21.259 -43.166 1.00 32.03 91 ALA A CA 1
ATOM 607 C C . ALA A 1 91 ? -0.106 20.216 -42.109 1.00 32.03 91 ALA A C 1
ATOM 609 O O . ALA A 1 91 ? -0.691 20.567 -41.081 1.00 32.03 91 ALA A O 1
ATOM 610 N N . ALA A 1 92 ? 0.164 18.935 -42.372 1.00 31.83 92 ALA A N 1
ATOM 611 C CA . ALA A 1 92 ? -0.295 17.837 -41.524 1.00 31.83 92 ALA A CA 1
ATOM 612 C C . ALA A 1 92 ? 0.200 17.964 -40.071 1.00 31.83 92 ALA A C 1
ATOM 614 O O . ALA A 1 92 ? 1.354 18.313 -39.822 1.00 31.83 92 ALA A O 1
ATOM 615 N N . ALA A 1 93 ? -0.665 17.620 -39.114 1.00 32.62 93 ALA A N 1
ATOM 616 C CA . ALA A 1 93 ? -0.281 17.511 -37.714 1.00 32.62 93 ALA A CA 1
ATOM 617 C C . ALA A 1 93 ? 0.685 16.328 -37.539 1.00 32.62 93 ALA A C 1
ATOM 619 O O . ALA A 1 93 ? 0.267 15.171 -37.495 1.00 32.62 93 ALA A O 1
ATOM 620 N N . SER A 1 94 ? 1.983 16.618 -37.443 1.00 34.75 94 SER A N 1
ATOM 621 C CA . SER A 1 94 ? 2.977 15.641 -37.003 1.00 34.75 94 SER A CA 1
ATOM 622 C C . SER A 1 94 ? 2.623 15.145 -35.602 1.00 34.75 94 SER A C 1
ATOM 624 O O . SER A 1 94 ? 2.235 15.946 -34.747 1.00 34.75 94 SER A O 1
ATOM 626 N N . ALA A 1 95 ? 2.805 13.848 -35.343 1.00 43.62 95 ALA A N 1
ATOM 627 C CA . ALA A 1 95 ? 2.711 13.322 -33.985 1.00 43.62 95 ALA A CA 1
ATOM 628 C C . ALA A 1 95 ? 3.653 14.120 -33.056 1.00 43.62 95 ALA A C 1
ATOM 630 O O . ALA A 1 95 ? 4.781 14.417 -33.463 1.00 43.62 95 ALA A O 1
ATOM 631 N N . PRO A 1 96 ? 3.216 14.501 -31.840 1.00 46.09 96 PRO A N 1
ATOM 632 C CA . PRO A 1 96 ? 4.060 15.263 -30.930 1.00 46.09 96 PRO A CA 1
ATOM 633 C C . PRO A 1 96 ? 5.318 14.456 -30.601 1.00 46.09 96 PRO A C 1
ATOM 635 O O . PRO A 1 96 ? 5.235 13.268 -30.285 1.00 46.09 96 PRO A O 1
ATOM 638 N N . ALA A 1 97 ? 6.484 15.100 -30.685 1.00 45.84 97 ALA A N 1
ATOM 639 C CA . ALA A 1 97 ? 7.752 14.468 -30.342 1.00 45.84 97 ALA A CA 1
ATOM 640 C C . ALA A 1 97 ? 7.692 13.946 -28.898 1.00 45.84 97 ALA A C 1
ATOM 642 O O . ALA A 1 97 ? 7.324 14.684 -27.984 1.00 45.84 97 ALA A O 1
ATOM 643 N N . ALA A 1 98 ? 8.020 12.667 -28.699 1.00 57.41 98 ALA A N 1
ATOM 644 C CA . ALA A 1 98 ? 7.853 12.008 -27.411 1.00 57.41 98 ALA A CA 1
ATOM 645 C C . ALA A 1 98 ? 8.769 12.635 -26.346 1.00 57.41 98 ALA A C 1
ATOM 647 O O . ALA A 1 98 ? 9.989 12.449 -26.373 1.00 57.41 98 ALA A O 1
ATOM 648 N N . THR A 1 99 ? 8.172 13.354 -25.391 1.00 65.06 99 THR A N 1
ATOM 649 C CA . THR A 1 99 ? 8.872 13.967 -24.254 1.00 65.06 99 THR A CA 1
ATOM 650 C C . THR A 1 99 ? 9.430 12.879 -23.342 1.00 65.06 99 THR A C 1
ATOM 652 O O . THR A 1 99 ? 8.767 12.418 -22.415 1.00 65.06 99 THR A O 1
ATOM 655 N N . THR A 1 100 ? 10.658 12.452 -23.629 1.00 74.25 100 THR A N 1
ATOM 656 C CA . THR A 1 100 ? 11.366 11.433 -22.854 1.00 74.25 100 THR A CA 1
ATOM 657 C C . THR A 1 100 ? 11.924 12.058 -21.581 1.00 74.25 100 THR A C 1
ATOM 659 O O . THR A 1 100 ? 12.710 13.003 -21.649 1.00 74.25 100 THR A O 1
ATOM 662 N N . PHE A 1 101 ? 11.532 11.539 -20.416 1.00 79.12 101 PHE A N 1
ATOM 663 C CA . PHE A 1 101 ? 12.056 12.016 -19.133 1.00 79.12 101 PHE A CA 1
ATOM 664 C C . PHE A 1 101 ? 13.363 11.297 -18.749 1.00 79.12 101 PHE A C 1
ATOM 666 O O . PHE A 1 101 ? 13.539 10.119 -19.072 1.00 79.12 101 PHE A O 1
ATOM 673 N N . PRO A 1 102 ? 14.296 11.974 -18.051 1.00 84.06 102 PRO A N 1
ATOM 674 C CA . PRO A 1 102 ? 15.514 11.338 -17.560 1.00 84.06 102 PRO A CA 1
ATOM 675 C C . PRO A 1 102 ? 15.200 10.276 -16.496 1.00 84.06 102 PRO A C 1
ATOM 677 O O . PRO A 1 102 ? 14.239 10.394 -15.734 1.00 84.06 102 PRO A O 1
ATOM 680 N N . ARG A 1 103 ? 16.047 9.244 -16.424 1.00 89.12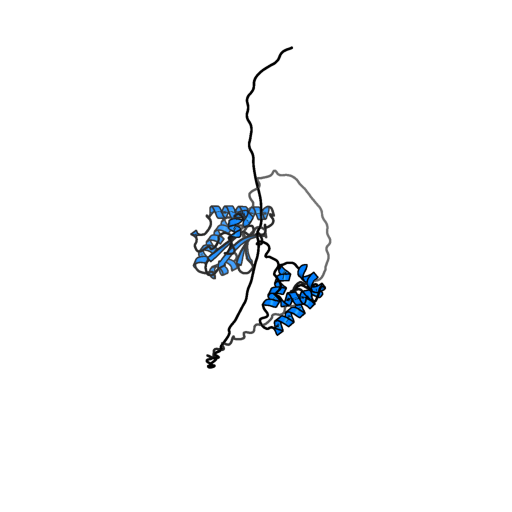 103 ARG A N 1
ATOM 681 C CA . ARG A 1 103 ? 15.977 8.203 -15.388 1.00 89.12 103 ARG A CA 1
ATOM 682 C C . ARG A 1 103 ? 16.379 8.772 -14.021 1.00 89.12 103 ARG A C 1
ATOM 684 O O . ARG A 1 103 ? 17.274 9.608 -13.934 1.00 89.12 103 ARG A O 1
ATOM 691 N N . GLU A 1 104 ? 15.726 8.312 -12.959 1.00 92.31 104 GLU A N 1
ATOM 692 C CA . GLU A 1 104 ? 15.904 8.798 -11.585 1.00 92.31 104 GLU A CA 1
ATOM 693 C C . GLU A 1 104 ? 17.020 8.015 -10.859 1.00 92.31 104 GLU A C 1
ATOM 695 O O . GLU A 1 104 ? 16.829 6.830 -10.567 1.00 92.31 104 GLU A O 1
ATOM 700 N N . PRO A 1 105 ? 18.154 8.642 -10.480 1.00 95.19 105 PRO A N 1
ATOM 701 C CA . PRO A 1 105 ? 19.268 7.941 -9.830 1.00 95.19 105 PRO A CA 1
ATOM 702 C C . PRO A 1 105 ? 18.907 7.267 -8.498 1.00 95.19 105 PRO A C 1
ATOM 704 O O . PRO A 1 105 ? 19.541 6.290 -8.097 1.00 95.19 105 PRO A O 1
ATOM 707 N N . ARG A 1 106 ? 17.864 7.737 -7.797 1.00 95.69 106 ARG A N 1
ATOM 708 C CA . ARG A 1 106 ? 17.366 7.079 -6.577 1.00 95.69 106 ARG A CA 1
ATOM 709 C C . ARG A 1 106 ? 16.688 5.733 -6.862 1.00 95.69 106 ARG A C 1
ATOM 711 O O . ARG A 1 106 ? 16.654 4.889 -5.969 1.00 95.69 106 ARG A O 1
ATOM 718 N N . VAL A 1 107 ? 16.190 5.499 -8.080 1.00 95.62 107 VAL A N 1
ATOM 719 C CA . VAL A 1 107 ? 15.696 4.178 -8.512 1.00 95.62 107 VAL A CA 1
ATOM 720 C C . VAL A 1 107 ? 16.869 3.232 -8.774 1.00 95.62 107 VAL A C 1
ATOM 722 O O . VAL A 1 107 ? 16.808 2.080 -8.356 1.00 95.62 107 VAL A O 1
ATOM 725 N N . ASP A 1 108 ? 17.974 3.708 -9.354 1.00 95.88 108 ASP A N 1
ATOM 726 C CA . ASP A 1 108 ? 19.205 2.914 -9.489 1.00 95.88 108 ASP A CA 1
ATOM 727 C C . ASP A 1 108 ? 19.797 2.527 -8.129 1.00 95.88 108 ASP A C 1
ATOM 729 O O . ASP A 1 108 ? 20.134 1.361 -7.915 1.00 95.88 108 ASP A O 1
ATOM 733 N N . ALA A 1 109 ? 19.839 3.465 -7.176 1.00 96.75 109 ALA A N 1
ATOM 734 C CA . ALA A 1 109 ? 20.258 3.187 -5.802 1.00 96.75 109 ALA A CA 1
ATOM 735 C C . ALA A 1 109 ? 19.342 2.162 -5.103 1.00 96.75 109 ALA A C 1
ATOM 737 O O . ALA A 1 109 ? 19.836 1.262 -4.424 1.00 96.75 109 ALA A O 1
ATOM 738 N N . TYR A 1 110 ? 18.021 2.248 -5.307 1.00 97.12 110 TYR A N 1
ATOM 739 C CA . TYR A 1 110 ? 17.061 1.261 -4.797 1.00 97.12 110 TYR A CA 1
ATOM 740 C C . TYR A 1 110 ? 17.291 -0.133 -5.402 1.00 97.12 110 TYR A C 1
ATOM 742 O O . TYR A 1 110 ? 17.316 -1.127 -4.678 1.00 97.12 110 TYR A O 1
ATOM 750 N N . ILE A 1 111 ? 17.510 -0.216 -6.719 1.00 96.69 111 ILE A N 1
ATOM 751 C CA . ILE A 1 111 ? 17.796 -1.477 -7.419 1.00 96.69 111 ILE A CA 1
ATOM 752 C C . ILE A 1 111 ? 19.120 -2.082 -6.933 1.00 96.69 111 ILE A C 1
ATOM 754 O O . ILE A 1 111 ? 19.176 -3.286 -6.703 1.00 96.69 111 ILE A O 1
ATOM 758 N N . ALA A 1 112 ? 20.163 -1.275 -6.724 1.00 96.88 112 ALA A N 1
ATOM 759 C CA . ALA A 1 112 ? 21.453 -1.746 -6.214 1.00 96.88 112 ALA A CA 1
ATOM 760 C C . ALA A 1 112 ? 21.373 -2.300 -4.775 1.00 96.88 112 ALA A C 1
ATOM 762 O O . ALA A 1 112 ? 22.135 -3.199 -4.424 1.00 96.88 112 ALA A O 1
ATOM 763 N N . GLN A 1 113 ? 20.441 -1.795 -3.957 1.00 96.19 113 GLN A N 1
ATOM 764 C CA . GLN A 1 113 ? 20.177 -2.276 -2.593 1.00 96.19 113 GLN A CA 1
ATOM 765 C C . GLN A 1 113 ? 19.200 -3.466 -2.535 1.00 96.19 113 GLN A C 1
ATOM 767 O O . GLN A 1 113 ? 19.041 -4.079 -1.478 1.00 96.19 113 GLN A O 1
ATOM 772 N N . ALA A 1 114 ? 18.538 -3.811 -3.643 1.00 96.00 114 ALA A N 1
ATOM 773 C CA . ALA A 1 114 ? 17.645 -4.962 -3.708 1.00 96.00 114 ALA A CA 1
ATOM 774 C C . ALA A 1 114 ? 18.426 -6.291 -3.708 1.00 96.00 114 ALA A C 1
ATOM 776 O O . ALA A 1 114 ? 19.568 -6.370 -4.166 1.00 96.00 114 ALA A O 1
ATOM 777 N N . ALA A 1 115 ? 17.787 -7.360 -3.223 1.00 95.06 115 ALA A N 1
ATOM 778 C CA . ALA A 1 115 ? 18.375 -8.699 -3.208 1.00 95.06 115 ALA A CA 1
ATOM 779 C C . ALA A 1 115 ? 18.780 -9.157 -4.631 1.00 95.06 115 ALA A C 1
ATOM 781 O O . ALA A 1 115 ? 18.061 -8.832 -5.580 1.00 95.06 115 ALA A O 1
ATOM 782 N N . PRO A 1 116 ? 19.870 -9.936 -4.813 1.00 96.06 116 PRO A N 1
ATOM 783 C CA . PRO A 1 116 ? 20.434 -10.224 -6.139 1.00 96.06 116 PRO A CA 1
ATOM 784 C C . PRO A 1 116 ? 19.446 -10.783 -7.173 1.00 96.06 116 PRO A C 1
ATOM 786 O O . PRO A 1 116 ? 19.485 -10.363 -8.324 1.00 96.06 116 PRO A O 1
ATOM 789 N N . PHE A 1 117 ? 18.514 -11.655 -6.768 1.00 95.44 117 PHE A N 1
ATOM 790 C CA . PHE A 1 117 ? 17.474 -12.196 -7.659 1.00 95.44 117 PHE A CA 1
ATOM 791 C C . PHE A 1 117 ? 16.476 -11.122 -8.142 1.00 95.44 117 PHE A C 1
ATOM 793 O O . PHE A 1 117 ? 15.954 -11.207 -9.251 1.00 95.44 117 PHE A O 1
ATOM 800 N N . ALA A 1 118 ? 16.213 -10.093 -7.328 1.00 95.62 118 ALA A N 1
ATOM 801 C CA . ALA A 1 118 ? 15.247 -9.039 -7.624 1.00 95.62 118 ALA A CA 1
ATOM 802 C C . ALA A 1 118 ? 15.829 -7.958 -8.547 1.00 95.62 118 ALA A C 1
ATOM 804 O O . ALA A 1 118 ? 15.081 -7.338 -9.301 1.00 95.62 118 ALA A O 1
ATOM 805 N N . GLN A 1 119 ? 17.149 -7.738 -8.528 1.00 96.62 119 GLN A N 1
ATOM 806 C CA . GLN A 1 119 ? 17.800 -6.728 -9.370 1.00 96.62 119 GLN A CA 1
ATOM 807 C C . GLN A 1 119 ? 17.510 -6.887 -10.878 1.00 96.62 119 GLN A C 1
ATOM 809 O O . GLN A 1 119 ? 17.092 -5.896 -11.481 1.00 96.62 119 GLN A O 1
ATOM 814 N N . PRO A 1 120 ? 17.665 -8.070 -11.516 1.00 96.88 120 PRO A N 1
ATOM 815 C CA . PRO A 1 120 ? 17.326 -8.228 -12.931 1.00 96.88 120 PRO A CA 1
ATOM 816 C C . PRO A 1 120 ? 15.827 -8.035 -13.192 1.00 96.88 120 PRO A C 1
ATOM 818 O O . PRO A 1 120 ? 15.472 -7.422 -14.195 1.00 96.88 120 PRO A O 1
ATOM 821 N N . ILE A 1 121 ? 14.953 -8.476 -12.277 1.00 96.25 121 ILE A N 1
ATOM 822 C CA . ILE A 1 121 ? 13.493 -8.320 -12.396 1.00 96.25 121 ILE A CA 1
ATOM 823 C C . ILE A 1 121 ? 13.108 -6.834 -12.396 1.00 96.25 121 ILE A C 1
ATOM 825 O O . ILE A 1 121 ? 12.361 -6.397 -13.269 1.00 96.25 121 ILE A O 1
ATOM 829 N N . LEU A 1 122 ? 13.650 -6.038 -11.467 1.00 96.31 122 LEU A N 1
ATOM 830 C CA . LEU A 1 122 ? 13.389 -4.596 -11.407 1.00 96.31 122 LEU A CA 1
ATOM 831 C C . LEU A 1 122 ? 13.968 -3.842 -12.615 1.00 96.31 122 LEU A C 1
ATOM 833 O O . LEU A 1 122 ? 13.313 -2.938 -13.127 1.00 96.31 122 LEU A O 1
ATOM 837 N N . ARG A 1 123 ? 15.164 -4.211 -13.099 1.00 96.81 123 ARG A N 1
ATOM 838 C CA . ARG A 1 123 ? 15.758 -3.607 -14.308 1.00 96.81 123 ARG A CA 1
ATOM 839 C C . ARG A 1 123 ? 14.906 -3.892 -15.547 1.00 96.81 123 ARG A C 1
ATOM 841 O O . ARG A 1 123 ? 14.538 -2.966 -16.258 1.00 96.81 123 ARG A O 1
ATOM 848 N N . GLU A 1 124 ? 14.525 -5.148 -15.765 1.00 96.50 124 GLU A N 1
ATOM 849 C CA . GLU A 1 124 ? 13.670 -5.556 -16.887 1.00 96.50 124 GLU A CA 1
ATOM 850 C C . GLU A 1 124 ? 12.268 -4.918 -16.813 1.00 96.50 124 GLU A C 1
ATOM 852 O O . GLU A 1 124 ? 11.740 -4.480 -17.835 1.00 96.50 124 GLU A O 1
ATOM 857 N N . LEU A 1 125 ? 11.669 -4.801 -15.620 1.00 95.50 125 LEU A N 1
ATOM 858 C CA . LEU A 1 125 ? 10.419 -4.054 -15.424 1.00 95.50 125 LEU A CA 1
ATOM 859 C C . LEU A 1 125 ? 10.573 -2.580 -15.815 1.00 95.50 125 LEU A C 1
ATOM 861 O O . LEU A 1 125 ? 9.748 -2.065 -16.569 1.00 95.50 125 LEU A O 1
ATOM 865 N N . ARG A 1 126 ? 11.635 -1.916 -15.345 1.00 95.75 126 ARG A N 1
ATOM 866 C CA . ARG A 1 126 ? 11.933 -0.509 -15.650 1.00 95.75 126 ARG A CA 1
ATOM 867 C C . ARG A 1 126 ? 12.059 -0.280 -17.157 1.00 95.75 126 ARG A C 1
ATOM 869 O O . ARG A 1 126 ? 11.392 0.606 -17.688 1.00 95.75 126 ARG A O 1
ATOM 876 N N . GLU A 1 127 ? 12.821 -1.117 -17.861 1.00 95.44 127 GLU A N 1
ATOM 877 C CA . GLU A 1 127 ? 12.964 -0.997 -19.318 1.00 95.44 127 GLU A CA 1
ATOM 878 C C . GLU A 1 127 ? 11.655 -1.271 -20.064 1.00 95.44 127 GLU A C 1
ATOM 880 O O . GLU A 1 127 ? 11.324 -0.545 -21.000 1.00 95.44 127 GLU A O 1
ATOM 885 N N . ARG A 1 128 ? 10.850 -2.252 -19.631 1.00 95.19 128 ARG A N 1
ATOM 886 C CA . ARG A 1 128 ? 9.528 -2.503 -20.234 1.00 95.19 128 ARG A CA 1
ATOM 887 C C . ARG A 1 128 ? 8.546 -1.344 -20.026 1.00 95.19 128 ARG A C 1
ATOM 889 O O . ARG A 1 128 ? 7.741 -1.094 -20.921 1.00 95.19 128 ARG A O 1
ATOM 896 N N . VAL A 1 129 ? 8.604 -0.637 -18.892 1.00 95.25 129 VAL A N 1
ATOM 897 C CA . VAL A 1 129 ? 7.763 0.549 -18.650 1.00 95.25 129 VAL A CA 1
ATOM 898 C C . VAL A 1 129 ? 8.159 1.695 -19.579 1.00 95.25 129 VAL A C 1
ATOM 900 O O . VAL A 1 129 ? 7.300 2.202 -20.299 1.00 95.25 129 VAL A O 1
ATOM 903 N N . HIS A 1 130 ? 9.446 2.052 -19.643 1.00 94.44 130 HIS A N 1
ATOM 904 C CA . HIS A 1 130 ? 9.924 3.133 -20.521 1.00 94.44 130 HIS A CA 1
ATOM 905 C C . HIS A 1 130 ? 9.739 2.821 -22.010 1.00 94.44 130 HIS A C 1
ATOM 907 O O . HIS A 1 130 ? 9.338 3.697 -22.771 1.00 94.44 130 HIS A O 1
ATOM 913 N N . ALA A 1 131 ? 9.927 1.565 -22.429 1.00 93.31 131 ALA A N 1
ATOM 914 C CA . ALA A 1 131 ? 9.679 1.139 -23.809 1.00 93.31 131 ALA A CA 1
ATOM 915 C C . ALA A 1 131 ? 8.194 1.213 -24.225 1.00 93.31 131 ALA A C 1
ATOM 917 O O . ALA A 1 131 ? 7.897 1.282 -25.417 1.00 93.31 131 ALA A O 1
ATOM 918 N N . ALA A 1 132 ? 7.255 1.199 -23.271 1.00 93.06 132 ALA A N 1
ATOM 919 C CA . ALA A 1 132 ? 5.825 1.382 -23.538 1.00 93.06 132 ALA A CA 1
ATOM 920 C C . ALA A 1 132 ? 5.338 2.827 -23.303 1.00 93.06 132 ALA A C 1
ATOM 922 O O . ALA A 1 132 ? 4.289 3.201 -23.829 1.00 93.06 132 ALA A O 1
ATOM 923 N N . CYS A 1 133 ? 6.068 3.616 -22.509 1.00 91.75 133 CYS A N 1
ATOM 924 C CA . CYS A 1 133 ? 5.724 4.972 -22.087 1.00 91.75 133 CYS A CA 1
ATOM 925 C C . CYS A 1 133 ? 7.006 5.798 -21.845 1.00 91.75 133 CYS A C 1
ATOM 927 O O . CYS A 1 133 ? 7.503 5.871 -20.724 1.00 91.75 133 CYS A O 1
ATOM 929 N N . ALA A 1 134 ? 7.535 6.454 -22.884 1.00 90.12 134 ALA A N 1
ATOM 930 C CA . ALA A 1 134 ? 8.716 7.325 -22.754 1.00 90.12 134 ALA A CA 1
ATOM 931 C C . ALA A 1 134 ? 8.452 8.579 -21.886 1.00 90.12 134 ALA A C 1
ATOM 933 O O . ALA A 1 134 ? 9.361 9.135 -21.273 1.00 90.12 134 ALA A O 1
ATOM 934 N N . GLU A 1 135 ? 7.183 8.991 -21.788 1.00 91.75 135 GLU A N 1
ATOM 935 C CA . GLU A 1 135 ? 6.693 10.046 -20.891 1.00 91.75 135 GLU A CA 1
ATOM 936 C C . GLU A 1 135 ? 6.644 9.626 -19.397 1.00 91.75 135 GLU A C 1
ATOM 938 O O . GLU A 1 135 ? 6.209 10.416 -18.554 1.00 91.75 135 GLU A O 1
ATOM 943 N N . ALA A 1 136 ? 7.044 8.399 -19.036 1.00 93.44 136 ALA A N 1
ATOM 944 C CA . ALA A 1 136 ? 6.998 7.915 -17.656 1.00 93.44 136 ALA A CA 1
ATOM 945 C C . ALA A 1 136 ? 8.077 8.575 -16.780 1.00 93.44 136 ALA A C 1
ATOM 947 O O . ALA A 1 136 ? 9.263 8.257 -16.860 1.00 93.44 136 ALA A O 1
ATOM 948 N N . GLN A 1 137 ? 7.655 9.452 -15.870 1.00 94.88 137 GLN A N 1
ATOM 949 C CA . GLN A 1 137 ? 8.532 10.028 -14.851 1.00 94.88 137 GLN A CA 1
ATOM 950 C C . GLN A 1 137 ? 8.763 9.022 -13.722 1.00 94.88 137 GLN A C 1
ATOM 952 O O . GLN A 1 137 ? 7.814 8.464 -13.168 1.00 94.88 137 GLN A O 1
ATOM 957 N N . GLU A 1 138 ? 10.017 8.815 -13.338 1.00 95.75 138 GLU A N 1
ATOM 958 C CA . GLU A 1 138 ? 10.376 7.978 -12.194 1.00 95.75 138 GLU A CA 1
ATOM 959 C C . GLU A 1 138 ? 10.395 8.794 -10.897 1.00 95.75 138 GLU A C 1
ATOM 961 O O . GLU A 1 138 ? 10.913 9.909 -10.856 1.00 95.75 138 GLU A O 1
ATOM 966 N N . ALA A 1 139 ? 9.851 8.240 -9.812 1.00 94.88 139 ALA A N 1
ATOM 967 C CA . ALA A 1 139 ? 9.874 8.879 -8.501 1.00 94.88 139 ALA A CA 1
ATOM 968 C C . ALA A 1 139 ? 9.926 7.854 -7.364 1.00 94.88 139 ALA A C 1
ATOM 970 O O . ALA A 1 139 ? 9.200 6.861 -7.372 1.00 94.88 139 ALA A O 1
ATOM 971 N N . ILE A 1 140 ? 10.704 8.141 -6.318 1.00 95.44 140 ILE A N 1
ATOM 972 C CA . ILE A 1 140 ? 10.590 7.416 -5.047 1.00 95.44 140 ILE A CA 1
ATOM 973 C C . ILE A 1 140 ? 9.444 8.018 -4.225 1.00 95.44 140 ILE A C 1
ATOM 975 O O . ILE A 1 140 ? 9.485 9.195 -3.859 1.00 95.44 140 ILE A O 1
ATOM 979 N N . LYS A 1 141 ? 8.432 7.208 -3.893 1.00 93.31 141 LYS A N 1
ATOM 980 C CA . LYS A 1 141 ? 7.347 7.560 -2.958 1.00 93.31 141 LYS A CA 1
ATOM 981 C C . LYS A 1 141 ? 7.255 6.471 -1.894 1.00 93.31 141 LYS A C 1
ATOM 983 O O . LYS A 1 141 ? 7.391 5.297 -2.211 1.00 93.31 141 LYS A O 1
ATOM 988 N N . TRP A 1 142 ? 7.077 6.852 -0.628 1.00 92.19 142 TRP A N 1
ATOM 989 C CA . TRP A 1 142 ? 7.015 5.911 0.508 1.00 92.19 142 TRP A CA 1
ATOM 990 C C . TRP A 1 142 ? 8.199 4.912 0.586 1.00 92.19 142 TRP A C 1
ATOM 992 O O . TRP A 1 142 ? 8.061 3.821 1.127 1.00 92.19 142 TRP A O 1
ATOM 1002 N N . GLY A 1 143 ? 9.368 5.285 0.044 1.00 92.31 143 GLY A N 1
ATOM 1003 C CA . GLY A 1 143 ? 10.565 4.435 -0.014 1.00 92.31 143 GLY A CA 1
ATOM 1004 C C . GLY A 1 143 ? 10.621 3.436 -1.180 1.00 92.31 143 GLY A C 1
ATOM 1005 O O . GLY A 1 143 ? 11.529 2.614 -1.207 1.00 92.31 143 GLY A O 1
ATOM 1006 N N . MET A 1 144 ? 9.688 3.493 -2.138 1.00 93.38 144 MET A N 1
ATOM 1007 C CA . MET A 1 144 ? 9.583 2.551 -3.264 1.00 93.38 144 MET A CA 1
ATOM 1008 C C . MET A 1 144 ? 9.562 3.282 -4.624 1.00 93.38 144 MET A C 1
ATOM 1010 O O . MET A 1 144 ? 9.078 4.417 -4.683 1.00 93.38 144 MET A O 1
ATOM 1014 N N . PRO A 1 145 ? 10.056 2.666 -5.716 1.00 96.06 145 PRO A N 1
ATOM 1015 C CA . PRO A 1 145 ? 9.906 3.181 -7.078 1.00 96.06 145 PRO A CA 1
ATOM 1016 C C . PRO A 1 145 ? 8.460 3.194 -7.596 1.00 96.06 145 PRO A C 1
ATOM 1018 O O . PRO A 1 145 ? 7.781 2.167 -7.667 1.00 96.06 145 PRO A O 1
ATOM 1021 N N . PHE A 1 146 ? 8.031 4.369 -8.050 1.00 96.00 146 PHE A N 1
ATOM 1022 C CA . PHE A 1 146 ? 6.789 4.604 -8.781 1.00 96.00 146 PHE A CA 1
ATOM 1023 C C . PHE A 1 146 ? 7.081 5.235 -10.141 1.00 96.00 146 PHE A C 1
ATOM 1025 O O . PHE A 1 146 ? 7.981 6.063 -10.276 1.00 96.00 146 PHE A O 1
ATOM 1032 N N . PHE A 1 147 ? 6.253 4.888 -11.121 1.00 96.44 147 PHE A N 1
ATOM 1033 C CA . PHE A 1 147 ? 6.201 5.527 -12.429 1.00 96.44 147 PHE A CA 1
ATOM 1034 C C . PHE A 1 147 ? 4.962 6.425 -12.486 1.00 96.44 147 PHE A C 1
ATOM 1036 O O . PHE A 1 147 ? 3.855 6.014 -12.117 1.00 96.44 147 PHE A O 1
ATOM 1043 N N . ILE A 1 148 ? 5.152 7.666 -12.918 1.00 95.19 148 ILE A N 1
ATOM 1044 C CA . ILE A 1 148 ? 4.145 8.725 -12.951 1.00 95.19 148 ILE A CA 1
ATOM 1045 C C . ILE A 1 148 ? 3.911 9.117 -14.410 1.00 95.19 148 ILE A C 1
ATOM 1047 O O . ILE A 1 148 ? 4.848 9.466 -15.121 1.00 95.19 148 ILE A O 1
ATOM 1051 N N . TYR A 1 149 ? 2.650 9.099 -14.840 1.00 95.38 149 TYR A N 1
ATOM 1052 C CA . TYR A 1 149 ? 2.221 9.546 -16.162 1.00 95.38 149 TYR A CA 1
ATOM 1053 C C . TYR A 1 149 ? 1.230 10.704 -16.014 1.00 95.38 149 TYR A C 1
ATOM 1055 O O . TYR A 1 149 ? 0.268 10.610 -15.249 1.00 95.38 149 TYR A O 1
ATOM 1063 N N . ARG A 1 150 ? 1.496 11.829 -16.694 1.00 92.44 150 ARG A N 1
ATOM 1064 C CA . ARG A 1 150 ? 0.721 13.088 -16.605 1.00 92.44 150 ARG A CA 1
ATOM 1065 C C . ARG A 1 150 ? 0.318 13.468 -15.164 1.00 92.44 150 ARG A C 1
ATOM 1067 O O . ARG A 1 150 ? -0.834 13.783 -14.875 1.00 92.44 150 ARG A O 1
ATOM 1074 N N . GLY A 1 151 ? 1.278 13.381 -14.239 1.00 91.38 151 GLY A N 1
ATOM 1075 C CA . GLY A 1 151 ? 1.111 13.714 -12.816 1.00 91.38 151 GLY A CA 1
ATOM 1076 C C . GLY A 1 151 ? 0.353 12.685 -11.960 1.00 91.38 151 GLY A C 1
ATOM 1077 O O . GLY A 1 151 ? 0.292 12.848 -10.742 1.00 91.38 151 GLY A O 1
ATOM 1078 N N . LYS A 1 152 ? -0.194 11.611 -12.547 1.00 93.06 152 LYS A N 1
ATOM 1079 C CA . LYS A 1 152 ? -0.874 10.514 -11.833 1.00 93.06 152 LYS A CA 1
ATOM 1080 C C . LYS A 1 152 ? 0.029 9.282 -11.762 1.00 93.06 152 LYS A C 1
ATOM 1082 O O . LYS A 1 152 ? 0.878 9.075 -12.622 1.00 93.06 152 LYS A O 1
ATOM 1087 N N . ILE A 1 153 ? -0.149 8.443 -10.743 1.00 94.12 153 ILE A N 1
ATOM 1088 C CA . ILE A 1 153 ? 0.607 7.188 -10.632 1.00 94.12 153 ILE A CA 1
ATOM 1089 C C . ILE A 1 153 ? 0.108 6.205 -11.701 1.00 94.12 153 ILE A C 1
ATOM 1091 O O . ILE A 1 153 ? -1.089 5.932 -11.770 1.00 94.12 153 ILE A O 1
ATOM 1095 N N . LEU A 1 154 ? 1.031 5.669 -12.502 1.00 93.81 154 LEU A N 1
ATOM 1096 C CA . LEU A 1 154 ? 0.782 4.645 -13.519 1.00 93.81 154 LEU A CA 1
ATOM 1097 C C . LEU A 1 154 ? 0.922 3.246 -12.901 1.00 93.81 154 LEU A C 1
ATOM 1099 O O . LEU A 1 154 ? -0.043 2.482 -12.808 1.00 93.81 154 LEU A O 1
ATOM 1103 N N . CYS A 1 155 ? 2.125 2.940 -12.418 1.00 94.81 155 CYS A N 1
ATOM 1104 C CA . CYS A 1 155 ? 2.497 1.661 -11.822 1.00 94.81 155 CYS A CA 1
ATOM 1105 C C . CYS A 1 155 ? 3.635 1.820 -10.802 1.00 94.81 155 CYS A C 1
ATOM 1107 O O . CYS A 1 155 ? 4.271 2.872 -10.712 1.00 94.81 155 CYS A O 1
ATOM 1109 N N . ALA A 1 156 ? 3.884 0.768 -10.029 1.00 94.88 156 ALA A N 1
ATOM 1110 C CA . ALA A 1 156 ? 4.913 0.690 -8.999 1.00 94.88 156 ALA A CA 1
ATOM 1111 C C . ALA A 1 156 ? 5.676 -0.634 -9.097 1.00 94.88 156 ALA A C 1
ATOM 1113 O O . ALA A 1 156 ? 5.125 -1.636 -9.561 1.00 94.88 156 ALA A O 1
ATOM 1114 N N . MET A 1 157 ? 6.920 -0.647 -8.617 1.00 95.06 157 MET A N 1
ATOM 1115 C CA . MET A 1 157 ? 7.709 -1.869 -8.445 1.00 95.06 157 MET A CA 1
ATOM 1116 C C . MET A 1 157 ? 8.389 -1.879 -7.075 1.00 95.06 157 MET A C 1
ATOM 1118 O O . MET A 1 157 ? 8.838 -0.841 -6.593 1.00 95.06 157 MET A O 1
ATOM 1122 N N . VAL A 1 158 ? 8.454 -3.048 -6.440 1.00 94.88 158 VAL A N 1
ATOM 1123 C CA . VAL A 1 158 ? 8.935 -3.213 -5.059 1.00 94.88 158 VAL A CA 1
ATOM 1124 C C . VAL A 1 158 ? 9.810 -4.458 -4.966 1.00 94.88 158 VAL A C 1
ATOM 1126 O O . VAL A 1 158 ? 9.434 -5.512 -5.473 1.00 94.88 158 VAL A O 1
ATOM 1129 N N . ALA A 1 159 ? 10.952 -4.370 -4.283 1.00 94.88 159 ALA A N 1
ATOM 1130 C CA . ALA A 1 159 ? 11.704 -5.534 -3.824 1.00 94.88 159 ALA A CA 1
ATOM 1131 C C . ALA A 1 159 ? 11.404 -5.832 -2.348 1.00 94.88 159 ALA A C 1
ATOM 1133 O O . ALA A 1 159 ? 11.504 -4.960 -1.484 1.00 94.88 159 ALA A O 1
ATOM 1134 N N . PHE A 1 160 ? 11.106 -7.095 -2.059 1.00 92.88 160 PHE A N 1
ATOM 1135 C CA . PHE A 1 160 ? 11.109 -7.681 -0.723 1.00 92.88 160 PHE A CA 1
ATOM 1136 C C . PHE A 1 160 ? 12.285 -8.660 -0.590 1.00 92.88 160 PHE A C 1
ATOM 1138 O O . PHE A 1 160 ? 12.960 -9.003 -1.558 1.00 92.88 160 PHE A O 1
ATOM 1145 N N . LYS A 1 161 ? 12.497 -9.186 0.621 1.00 91.25 161 LYS A N 1
ATOM 1146 C CA . LYS A 1 161 ? 13.578 -10.144 0.921 1.00 91.25 161 LYS A CA 1
ATOM 1147 C C . LYS A 1 161 ? 13.503 -11.472 0.148 1.00 91.25 161 LYS A C 1
ATOM 1149 O O . LYS A 1 161 ? 14.503 -12.173 0.099 1.00 91.25 161 LYS A O 1
ATOM 1154 N N . GLN A 1 162 ? 12.326 -11.843 -0.365 1.00 92.69 162 GLN A N 1
ATOM 1155 C CA . GLN A 1 162 ? 12.030 -13.176 -0.927 1.00 92.69 162 GLN A CA 1
ATOM 1156 C C . GLN A 1 162 ? 11.207 -13.132 -2.231 1.00 92.69 162 GLN A C 1
ATOM 1158 O O . GLN A 1 162 ? 10.821 -14.170 -2.751 1.00 92.69 162 GLN A O 1
ATOM 1163 N N . HIS A 1 163 ? 10.863 -11.939 -2.722 1.00 92.75 163 HIS A N 1
ATOM 1164 C CA . HIS A 1 163 ? 10.226 -11.717 -4.023 1.00 92.75 163 HIS A CA 1
ATOM 1165 C C . HIS A 1 163 ? 10.344 -10.239 -4.413 1.00 92.75 163 HIS A C 1
ATOM 1167 O O . HIS A 1 163 ? 10.437 -9.371 -3.546 1.00 92.75 163 HIS A O 1
ATOM 1173 N N . ALA A 1 164 ? 10.301 -9.943 -5.704 1.00 94.31 164 ALA A N 1
ATOM 1174 C CA . ALA A 1 164 ? 9.880 -8.653 -6.222 1.00 94.31 164 ALA A CA 1
ATOM 1175 C C . ALA A 1 164 ? 8.354 -8.640 -6.427 1.00 94.31 164 ALA A C 1
ATOM 1177 O O . ALA A 1 164 ? 7.679 -9.670 -6.360 1.00 94.31 164 ALA A O 1
ATOM 1178 N N . SER A 1 165 ? 7.804 -7.458 -6.670 1.00 93.50 165 SER A N 1
ATOM 1179 C CA . SER A 1 165 ? 6.396 -7.245 -6.981 1.00 93.50 165 SER A CA 1
ATOM 1180 C C . SER A 1 165 ? 6.237 -6.058 -7.924 1.00 93.50 165 SER A C 1
ATOM 1182 O O . SER A 1 165 ? 7.048 -5.128 -7.918 1.00 93.50 165 SER A O 1
ATOM 1184 N N . PHE A 1 166 ? 5.187 -6.100 -8.738 1.00 94.31 166 PHE A N 1
ATOM 1185 C CA . PHE A 1 166 ? 4.811 -5.055 -9.682 1.00 94.31 166 PHE A CA 1
ATOM 1186 C C . PHE A 1 166 ? 3.294 -4.872 -9.656 1.00 94.31 166 PHE A C 1
ATOM 1188 O O . PHE A 1 166 ? 2.548 -5.837 -9.465 1.00 94.31 166 PHE A O 1
ATOM 1195 N N . GLY A 1 167 ? 2.817 -3.650 -9.879 1.00 92.69 167 GLY A N 1
ATOM 1196 C CA . GLY A 1 167 ? 1.385 -3.411 -10.004 1.00 92.69 167 GLY A CA 1
ATOM 1197 C C . GLY A 1 167 ? 1.012 -2.040 -10.547 1.00 92.69 167 GLY A C 1
ATOM 1198 O O . GLY A 1 167 ? 1.751 -1.066 -10.415 1.00 92.69 167 GLY A O 1
ATOM 1199 N N . PHE A 1 168 ? -0.173 -1.969 -11.143 1.00 93.31 168 PHE A N 1
ATOM 1200 C CA . PHE A 1 168 ? -0.791 -0.745 -11.638 1.00 93.31 168 PHE A CA 1
ATOM 1201 C C . PHE A 1 168 ? -1.605 -0.047 -10.551 1.00 93.31 168 PHE A C 1
ATOM 1203 O O . PHE A 1 168 ? -2.246 -0.701 -9.723 1.00 93.31 168 PHE A O 1
ATOM 1210 N N . TRP A 1 169 ? -1.668 1.286 -10.615 1.00 90.19 169 TRP A N 1
ATOM 1211 C CA . TRP A 1 169 ? -2.503 2.076 -9.705 1.00 90.19 169 TRP A CA 1
ATOM 1212 C C . TRP A 1 169 ? -4.004 1.846 -9.925 1.00 90.19 169 TRP A C 1
ATOM 1214 O O . TRP A 1 169 ? -4.784 1.921 -8.983 1.00 90.19 169 TRP A O 1
ATOM 1224 N N . GLN A 1 170 ? -4.424 1.524 -11.153 1.00 87.38 170 GLN A N 1
ATOM 1225 C CA . GLN A 1 170 ? -5.806 1.136 -11.475 1.00 87.38 170 GLN A CA 1
ATOM 1226 C C . GLN A 1 170 ? -5.938 -0.374 -11.743 1.00 87.38 170 GLN A C 1
ATOM 1228 O O . GLN A 1 170 ? -6.694 -0.778 -12.619 1.00 87.38 170 GLN A O 1
ATOM 1233 N N . GLY A 1 171 ? -5.192 -1.205 -10.998 1.00 86.94 171 GLY A N 1
ATOM 1234 C CA . GLY A 1 171 ? -5.116 -2.667 -11.166 1.00 86.94 171 GLY A CA 1
ATOM 1235 C C . GLY A 1 171 ? -6.432 -3.364 -11.547 1.00 86.94 171 GLY A C 1
ATOM 1236 O O . GLY A 1 171 ? -6.472 -3.966 -12.621 1.00 86.94 171 GLY A O 1
ATOM 1237 N N . PRO A 1 172 ? -7.526 -3.227 -10.767 1.00 85.94 172 PRO A N 1
ATOM 1238 C CA . PRO A 1 172 ? -8.801 -3.891 -11.062 1.00 85.94 172 PRO A CA 1
ATOM 1239 C C . PRO A 1 172 ? -9.371 -3.596 -12.456 1.00 85.94 172 PRO A C 1
ATOM 1241 O O . PRO A 1 172 ? -10.003 -4.464 -13.050 1.00 85.94 172 PRO A O 1
ATOM 1244 N N . SER A 1 173 ? -9.110 -2.401 -12.993 1.00 87.00 173 SER A N 1
ATOM 1245 C CA . SER A 1 173 ? -9.567 -1.941 -14.312 1.00 87.00 173 SER A CA 1
ATOM 1246 C C . SER A 1 173 ? -8.667 -2.388 -15.474 1.00 87.00 173 SER A C 1
ATOM 1248 O O . SER A 1 173 ? -8.988 -2.108 -16.625 1.00 87.00 173 SER A O 1
ATOM 1250 N N . ILE A 1 174 ? -7.522 -3.019 -15.187 1.00 88.38 174 ILE A N 1
ATOM 1251 C CA . ILE A 1 174 ? -6.485 -3.388 -16.171 1.00 88.38 174 ILE A CA 1
ATOM 1252 C C . ILE A 1 174 ? -6.288 -4.907 -16.207 1.00 88.38 174 ILE A C 1
ATOM 1254 O O . ILE A 1 174 ? -6.264 -5.501 -17.278 1.00 88.38 174 ILE A O 1
ATOM 1258 N N . VAL A 1 175 ? -6.169 -5.540 -15.035 1.00 86.19 175 VAL A N 1
ATOM 1259 C CA . VAL A 1 175 ? -5.917 -6.987 -14.895 1.00 86.19 175 VAL A CA 1
ATOM 1260 C C . VAL A 1 175 ? -7.130 -7.780 -14.391 1.00 86.19 175 VAL A C 1
ATOM 1262 O O . VAL A 1 175 ? -7.027 -8.986 -14.174 1.00 86.19 175 VAL A O 1
ATOM 1265 N N . GLY A 1 176 ? -8.266 -7.112 -14.175 1.00 84.19 176 GLY A N 1
ATOM 1266 C CA . GLY A 1 176 ? -9.465 -7.693 -13.571 1.00 84.19 176 GLY A CA 1
ATOM 1267 C C . GLY A 1 176 ? -9.443 -7.712 -12.038 1.00 84.19 176 GLY A C 1
ATOM 1268 O O . GLY A 1 176 ? -8.420 -7.463 -11.387 1.00 84.19 176 GLY A O 1
ATOM 1269 N N . THR A 1 177 ? -10.603 -7.996 -11.442 1.00 76.94 177 THR A N 1
ATOM 1270 C CA . THR A 1 177 ? -10.791 -8.006 -9.984 1.00 76.94 177 THR A CA 1
ATOM 1271 C C . THR A 1 177 ? -10.058 -9.150 -9.301 1.00 76.94 177 THR A C 1
ATOM 1273 O O . THR A 1 177 ? -9.401 -8.894 -8.299 1.00 76.94 177 THR A O 1
ATOM 1276 N N . GLU A 1 178 ? -10.090 -10.364 -9.853 1.00 72.44 178 GLU A N 1
ATOM 1277 C CA . GLU A 1 178 ? -9.538 -11.563 -9.199 1.00 72.44 178 GLU A CA 1
ATOM 1278 C C . GLU A 1 178 ? -8.012 -11.453 -9.042 1.00 72.44 178 GLU A C 1
ATOM 1280 O O . GLU A 1 178 ? -7.492 -11.408 -7.928 1.00 72.44 178 GLU A O 1
ATOM 1285 N N . ARG A 1 179 ? -7.302 -11.201 -10.154 1.00 76.06 179 ARG A N 1
ATOM 1286 C CA . ARG A 1 179 ? -5.846 -10.947 -10.191 1.00 76.06 179 ARG A CA 1
ATOM 1287 C C . ARG A 1 179 ? -5.425 -9.719 -9.360 1.00 76.06 179 ARG A C 1
ATOM 1289 O O . ARG A 1 179 ? -4.260 -9.594 -8.989 1.00 76.06 179 ARG A O 1
ATOM 1296 N N . SER A 1 180 ? -6.363 -8.824 -9.029 1.00 70.25 180 SER A N 1
ATOM 1297 C CA . SER A 1 180 ? -6.143 -7.699 -8.105 1.00 70.25 180 SER A CA 1
ATOM 1298 C C . SER A 1 180 ? -6.464 -8.014 -6.639 1.00 70.25 180 SER A C 1
ATOM 1300 O O . SER A 1 180 ? -5.886 -7.378 -5.756 1.00 70.25 180 SER A O 1
ATOM 1302 N N . ALA A 1 181 ? -7.364 -8.958 -6.360 1.00 59.78 181 ALA A N 1
ATOM 1303 C CA . ALA A 1 181 ? -7.758 -9.371 -5.014 1.00 59.78 181 ALA A CA 1
ATOM 1304 C C . ALA A 1 181 ? -6.716 -10.310 -4.389 1.00 59.78 181 ALA A C 1
ATOM 1306 O O . ALA A 1 181 ? -6.324 -10.106 -3.241 1.00 59.78 181 ALA A O 1
ATOM 1307 N N . ASP A 1 182 ? -6.168 -11.237 -5.180 1.00 58.03 182 ASP A N 1
ATOM 1308 C CA . ASP A 1 182 ? -5.126 -12.189 -4.761 1.00 58.03 182 ASP A CA 1
ATOM 1309 C C . ASP A 1 182 ? -3.726 -11.552 -4.604 1.00 58.03 182 ASP A C 1
ATOM 1311 O O . ASP A 1 182 ? -2.714 -12.239 -4.451 1.00 58.03 182 ASP A O 1
ATOM 1315 N N . SER A 1 183 ? -3.636 -10.217 -4.604 1.00 60.09 183 SER A N 1
ATOM 1316 C CA . SER A 1 183 ? -2.389 -9.439 -4.573 1.00 60.09 183 SER A CA 1
ATOM 1317 C C . SER A 1 183 ? -1.692 -9.400 -3.197 1.00 60.09 183 SER A C 1
ATOM 1319 O O . SER A 1 183 ? -1.139 -8.377 -2.784 1.00 60.09 183 SER A O 1
ATOM 1321 N N . GLY A 1 184 ? -1.602 -10.547 -2.508 1.00 59.28 184 GLY A N 1
ATOM 1322 C CA . GLY A 1 184 ? -0.892 -10.774 -1.230 1.00 59.28 184 GLY A CA 1
ATOM 1323 C C . GLY A 1 184 ? 0.640 -10.590 -1.265 1.00 59.28 184 GLY A C 1
ATOM 1324 O O . GLY A 1 184 ? 1.362 -11.101 -0.405 1.00 59.28 184 GLY A O 1
ATOM 1325 N N . ALA A 1 185 ? 1.128 -9.875 -2.278 1.00 65.12 185 ALA A N 1
ATOM 1326 C CA . ALA A 1 185 ? 2.498 -9.443 -2.525 1.00 65.12 185 ALA A CA 1
ATOM 1327 C C . ALA A 1 185 ? 2.580 -7.928 -2.845 1.00 65.12 185 ALA A C 1
ATOM 1329 O O . ALA A 1 185 ? 3.591 -7.461 -3.359 1.00 65.12 185 ALA A O 1
ATOM 1330 N N . MET A 1 186 ? 1.520 -7.147 -2.578 1.00 70.62 186 MET A N 1
ATOM 1331 C CA . MET A 1 186 ? 1.431 -5.702 -2.875 1.00 70.62 186 MET A CA 1
ATOM 1332 C C . MET A 1 186 ? 1.574 -5.363 -4.376 1.00 70.62 186 MET A C 1
ATOM 1334 O O . MET A 1 186 ? 2.142 -4.344 -4.757 1.00 70.62 186 MET A O 1
ATOM 1338 N N . GLY A 1 187 ? 1.041 -6.231 -5.239 1.00 79.75 187 GLY A N 1
ATOM 1339 C CA . GLY A 1 187 ? 1.066 -6.079 -6.694 1.00 79.75 187 GLY A CA 1
ATOM 1340 C C . GLY A 1 187 ? 0.301 -7.208 -7.385 1.00 79.75 187 GLY A C 1
ATOM 1341 O O . GLY A 1 187 ? 0.177 -8.303 -6.834 1.00 79.75 187 GLY A O 1
ATOM 1342 N N . GLN A 1 188 ? -0.252 -6.951 -8.574 1.00 85.88 188 GLN A N 1
ATOM 1343 C CA . GLN A 1 188 ? -1.191 -7.877 -9.232 1.00 85.88 188 GLN A CA 1
ATOM 1344 C C . GLN A 1 188 ? -0.515 -9.013 -10.028 1.00 85.88 188 GLN A C 1
ATOM 1346 O O . GLN A 1 188 ? -1.166 -9.770 -10.744 1.00 85.88 188 GLN A O 1
ATOM 1351 N N . PHE A 1 189 ? 0.805 -9.145 -9.904 1.00 85.50 189 PHE A N 1
ATOM 1352 C CA . PHE A 1 189 ? 1.593 -10.213 -10.529 1.00 85.50 189 PHE A CA 1
ATOM 1353 C C . PHE A 1 189 ? 2.136 -11.211 -9.495 1.00 85.50 189 PHE A C 1
ATOM 1355 O O . PHE A 1 189 ? 3.020 -12.005 -9.795 1.00 85.50 189 PHE A O 1
ATOM 1362 N N . GLY A 1 190 ? 1.587 -11.190 -8.275 1.00 85.81 190 GLY A N 1
ATOM 1363 C CA . GLY A 1 190 ? 1.980 -12.099 -7.205 1.00 85.81 190 GLY A CA 1
ATOM 1364 C C . GLY A 1 190 ? 3.427 -11.880 -6.761 1.00 85.81 190 GLY A C 1
ATOM 1365 O O . GLY A 1 190 ? 3.901 -10.748 -6.663 1.00 85.81 190 GLY A O 1
ATOM 1366 N N . ARG A 1 191 ? 4.119 -12.977 -6.443 1.00 90.44 191 ARG A N 1
ATOM 1367 C CA . ARG A 1 191 ? 5.509 -12.967 -5.974 1.00 90.44 191 ARG A CA 1
ATOM 1368 C C . ARG A 1 191 ? 6.444 -13.258 -7.141 1.00 90.44 191 ARG A C 1
ATOM 1370 O O . ARG A 1 191 ? 6.585 -14.409 -7.527 1.00 90.44 191 ARG A O 1
ATOM 1377 N N . LEU A 1 192 ? 7.091 -12.221 -7.667 1.00 90.88 192 LEU A N 1
ATOM 1378 C CA . LEU A 1 192 ? 8.068 -12.348 -8.747 1.00 90.88 192 LEU A CA 1
ATOM 1379 C C . LEU A 1 192 ? 9.409 -12.817 -8.163 1.00 90.88 192 LEU A C 1
ATOM 1381 O O . LEU A 1 192 ? 10.037 -12.104 -7.381 1.00 90.88 192 LEU A O 1
ATOM 1385 N N . THR A 1 193 ? 9.851 -14.011 -8.524 1.00 92.94 193 THR A N 1
ATOM 1386 C CA . THR A 1 193 ? 11.093 -14.647 -8.054 1.00 92.94 193 THR A CA 1
ATOM 1387 C C . THR A 1 193 ? 12.122 -14.824 -9.169 1.00 92.94 193 THR A C 1
ATOM 1389 O O . THR A 1 193 ? 13.322 -14.755 -8.906 1.00 92.94 193 THR A O 1
ATOM 1392 N N . ALA A 1 194 ? 11.665 -14.949 -10.416 1.00 93.12 194 ALA A N 1
ATOM 1393 C CA . ALA A 1 194 ? 12.473 -15.045 -11.624 1.00 93.12 194 ALA A CA 1
ATOM 1394 C C . ALA A 1 194 ? 11.953 -14.115 -12.738 1.00 93.12 194 ALA A C 1
ATOM 1396 O O . ALA A 1 194 ? 10.837 -13.600 -12.692 1.00 93.12 194 ALA A O 1
ATOM 1397 N N . LEU A 1 195 ? 12.753 -13.936 -13.797 1.00 91.50 195 LEU A N 1
ATOM 1398 C CA . LEU A 1 195 ? 12.337 -13.200 -15.003 1.00 91.50 195 LEU A CA 1
ATOM 1399 C C . LEU A 1 195 ? 11.191 -13.886 -15.771 1.00 91.50 195 LEU A C 1
ATOM 1401 O O . LEU A 1 195 ? 10.483 -13.213 -16.517 1.00 91.50 195 LEU A O 1
ATOM 1405 N N . ALA A 1 196 ? 11.013 -15.199 -15.584 1.00 91.12 196 ALA A N 1
ATOM 1406 C CA . ALA A 1 196 ? 9.929 -15.981 -16.178 1.00 91.12 196 ALA A CA 1
ATOM 1407 C C . ALA A 1 196 ? 8.552 -15.680 -15.555 1.00 91.12 196 ALA A C 1
ATOM 1409 O O . ALA A 1 196 ? 7.538 -15.856 -16.220 1.00 91.12 196 ALA A O 1
ATOM 1410 N N . ASP A 1 197 ? 8.518 -15.164 -14.321 1.00 89.19 197 ASP A N 1
ATOM 1411 C CA . ASP A 1 197 ? 7.276 -14.825 -13.609 1.00 89.19 197 ASP A CA 1
ATOM 1412 C C . ASP A 1 197 ? 6.653 -13.513 -14.128 1.00 89.19 197 ASP A C 1
ATOM 1414 O O . ASP A 1 197 ? 5.535 -13.142 -13.765 1.00 89.19 197 ASP A O 1
ATOM 1418 N N . LEU A 1 198 ? 7.388 -12.772 -14.966 1.00 88.94 198 LEU A N 1
ATOM 1419 C CA . LEU A 1 198 ? 6.928 -11.520 -15.550 1.00 88.94 198 LEU A CA 1
ATOM 1420 C C . LEU A 1 198 ? 5.931 -11.769 -16.699 1.00 88.94 198 LEU A C 1
ATOM 1422 O O . LEU A 1 198 ? 6.219 -12.583 -17.578 1.00 88.94 198 LEU A O 1
ATOM 1426 N N . PRO A 1 199 ? 4.835 -10.985 -16.794 1.00 88.38 199 PRO A N 1
ATOM 1427 C CA . PRO A 1 199 ? 3.922 -11.021 -17.943 1.00 88.38 199 PRO A CA 1
ATOM 1428 C C . PRO A 1 199 ? 4.675 -10.798 -19.261 1.00 88.38 199 PRO A C 1
ATOM 1430 O O . PRO A 1 199 ? 5.705 -10.120 -19.281 1.00 88.38 199 PRO A O 1
ATOM 1433 N N . GLY A 1 200 ? 4.178 -11.319 -20.383 1.00 92.62 200 GLY A N 1
ATOM 1434 C CA . GLY A 1 200 ? 4.890 -11.234 -21.666 1.00 92.62 200 GLY A CA 1
ATOM 1435 C C . GLY A 1 200 ? 5.179 -9.781 -22.084 1.00 92.62 200 GLY A C 1
ATOM 1436 O O . GLY A 1 200 ? 4.363 -8.897 -21.832 1.00 92.62 200 GLY A O 1
ATOM 1437 N N . ARG A 1 201 ? 6.306 -9.490 -22.767 1.00 92.38 201 ARG A N 1
ATOM 1438 C CA . ARG A 1 201 ? 6.660 -8.098 -23.165 1.00 92.38 201 ARG A CA 1
ATOM 1439 C C . ARG A 1 201 ? 5.502 -7.370 -23.881 1.00 92.38 201 ARG A C 1
ATOM 1441 O O . ARG A 1 201 ? 5.271 -6.194 -23.617 1.00 92.38 201 ARG A O 1
ATOM 1448 N N . ARG A 1 202 ? 4.752 -8.075 -24.743 1.00 93.38 202 ARG A N 1
ATOM 1449 C CA . ARG A 1 202 ? 3.557 -7.552 -25.440 1.00 93.38 202 ARG A CA 1
ATOM 1450 C C . ARG A 1 202 ? 2.332 -7.403 -24.522 1.00 93.38 202 ARG A C 1
ATOM 1452 O O . ARG A 1 202 ? 1.647 -6.391 -24.617 1.00 93.38 202 ARG A O 1
ATOM 1459 N N . GLU A 1 203 ? 2.090 -8.364 -23.626 1.00 92.94 203 GLU A N 1
ATOM 1460 C CA . GLU A 1 203 ? 1.018 -8.331 -22.610 1.00 92.94 203 GLU A CA 1
ATOM 1461 C C . GLU A 1 203 ? 1.189 -7.102 -21.703 1.00 92.94 203 GLU A C 1
ATOM 1463 O O . GLU A 1 203 ? 0.285 -6.279 -21.573 1.00 92.94 203 GLU A O 1
ATOM 1468 N N . LEU A 1 204 ? 2.393 -6.914 -21.149 1.00 93.88 204 LEU A N 1
ATOM 1469 C CA . LEU A 1 204 ? 2.702 -5.793 -20.264 1.00 93.88 204 LEU A CA 1
ATOM 1470 C C . LEU A 1 204 ? 2.597 -4.441 -20.979 1.00 93.88 204 LEU A C 1
ATOM 1472 O O . LEU A 1 204 ? 2.059 -3.496 -20.408 1.00 93.88 204 LEU A O 1
ATOM 1476 N N . ALA A 1 205 ? 3.044 -4.350 -22.235 1.00 95.06 205 ALA A N 1
ATOM 1477 C CA . ALA A 1 205 ? 2.893 -3.139 -23.040 1.00 95.06 205 ALA A CA 1
ATOM 1478 C C . ALA A 1 205 ? 1.418 -2.803 -23.345 1.00 95.06 205 ALA A C 1
ATOM 1480 O O . ALA A 1 205 ? 1.060 -1.626 -23.383 1.00 95.06 205 ALA A O 1
ATOM 1481 N N . ALA A 1 206 ? 0.548 -3.805 -23.525 1.00 95.56 206 ALA A N 1
ATOM 1482 C CA . ALA A 1 206 ? -0.894 -3.588 -23.669 1.00 95.56 206 ALA A CA 1
ATOM 1483 C C . ALA A 1 206 ? -1.519 -3.074 -22.359 1.00 95.56 206 ALA A C 1
ATOM 1485 O O . ALA A 1 206 ? -2.212 -2.056 -22.371 1.00 95.56 206 ALA A O 1
ATOM 1486 N N . MET A 1 207 ? -1.186 -3.698 -21.224 1.00 95.06 207 MET A N 1
ATOM 1487 C CA . MET A 1 207 ? -1.653 -3.270 -19.898 1.00 95.06 207 MET A CA 1
ATOM 1488 C C . MET A 1 207 ? -1.166 -1.861 -19.523 1.00 95.06 207 MET A C 1
ATOM 1490 O O . MET A 1 207 ? -1.927 -1.068 -18.971 1.00 95.06 207 MET A O 1
ATOM 1494 N N . LEU A 1 208 ? 0.068 -1.494 -19.889 1.00 95.69 208 LEU A N 1
ATOM 1495 C CA . LEU A 1 208 ? 0.593 -0.131 -19.730 1.00 95.69 208 LEU A CA 1
ATOM 1496 C C . LEU A 1 208 ? -0.167 0.891 -20.589 1.00 95.69 208 LEU A C 1
ATOM 1498 O O . LEU A 1 208 ? -0.472 1.979 -20.105 1.00 95.69 208 LEU A O 1
ATOM 1502 N N . LYS A 1 209 ? -0.550 0.542 -21.826 1.00 95.12 209 LYS A N 1
ATOM 1503 C CA . LYS A 1 209 ? -1.395 1.403 -22.676 1.00 95.12 209 LYS A CA 1
ATOM 1504 C C . LYS A 1 209 ? -2.804 1.587 -22.106 1.00 95.12 209 LYS A C 1
ATOM 1506 O O . LYS A 1 209 ? -3.300 2.710 -22.088 1.00 95.12 209 LYS A O 1
ATOM 1511 N N . GLN A 1 210 ? -3.414 0.531 -21.565 1.00 94.12 210 GLN A N 1
ATOM 1512 C CA . GLN A 1 210 ? -4.689 0.629 -20.839 1.00 94.12 210 GLN A CA 1
ATOM 1513 C C . GLN A 1 210 ? -4.560 1.523 -19.592 1.00 94.12 210 GLN A C 1
ATOM 1515 O O . GLN A 1 210 ? -5.404 2.386 -19.358 1.00 94.12 210 GLN A O 1
ATOM 1520 N N . ALA A 1 211 ? -3.472 1.383 -18.827 1.00 93.88 211 ALA A N 1
ATOM 1521 C CA . ALA A 1 211 ? -3.192 2.216 -17.659 1.00 93.88 211 ALA A CA 1
ATOM 1522 C C . ALA A 1 211 ? -3.021 3.708 -18.013 1.00 93.88 211 ALA A C 1
ATOM 1524 O O . ALA A 1 211 ? -3.522 4.569 -17.286 1.00 93.88 211 ALA A O 1
ATOM 1525 N N . MET A 1 212 ? -2.370 4.021 -19.141 1.00 95.00 212 MET A N 1
ATOM 1526 C CA . MET A 1 212 ? -2.286 5.389 -19.668 1.00 95.00 212 MET A CA 1
ATOM 1527 C C . MET A 1 212 ? -3.669 5.922 -20.058 1.00 95.00 212 MET A C 1
ATOM 1529 O O . MET A 1 212 ? -4.063 6.976 -19.562 1.00 95.00 212 MET A O 1
ATOM 1533 N N . ALA A 1 213 ? -4.455 5.172 -20.837 1.00 94.75 213 ALA A N 1
ATOM 1534 C CA . ALA A 1 213 ? -5.794 5.596 -21.257 1.00 94.75 213 ALA A CA 1
ATOM 1535 C C . ALA A 1 213 ? -6.737 5.875 -20.065 1.00 94.75 213 ALA A C 1
ATOM 1537 O O . ALA A 1 213 ? -7.508 6.836 -20.092 1.00 94.75 213 ALA A O 1
ATOM 1538 N N . LEU A 1 214 ? -6.640 5.104 -18.973 1.00 93.00 214 LEU A N 1
ATOM 1539 C CA . LEU A 1 214 ? -7.374 5.355 -17.720 1.00 93.00 214 LEU A CA 1
ATOM 1540 C C . LEU A 1 214 ? -6.920 6.643 -17.002 1.00 93.00 214 LEU A C 1
ATOM 1542 O O . LEU A 1 214 ? -7.721 7.322 -16.356 1.00 93.00 214 LEU A O 1
ATOM 1546 N N . ILE A 1 215 ? -5.643 7.016 -17.122 1.00 92.56 215 ILE A N 1
ATOM 1547 C CA . ILE A 1 215 ? -5.119 8.299 -16.631 1.00 92.56 215 ILE A CA 1
ATOM 1548 C C . ILE A 1 215 ? -5.629 9.466 -17.487 1.00 92.56 215 ILE A C 1
ATOM 1550 O O . ILE A 1 215 ? -6.043 10.480 -16.915 1.00 92.56 215 ILE A O 1
ATOM 1554 N N . GLU A 1 216 ? -5.638 9.326 -18.814 1.00 93.56 216 GLU A N 1
ATOM 1555 C CA . GLU A 1 216 ? -6.081 10.358 -19.766 1.00 93.56 216 GLU A CA 1
ATOM 1556 C C . GLU A 1 216 ? -7.583 10.642 -19.673 1.00 93.56 216 GLU A C 1
ATOM 1558 O O . GLU A 1 216 ? -7.979 11.791 -19.499 1.00 93.56 216 GLU A O 1
ATOM 1563 N N . THR A 1 217 ? -8.412 9.594 -19.686 1.00 93.12 217 THR A N 1
ATOM 1564 C CA . THR A 1 217 ? -9.880 9.677 -19.532 1.00 93.12 217 THR A CA 1
ATOM 1565 C C . THR A 1 217 ? -10.328 10.159 -18.150 1.00 93.12 217 THR A C 1
ATOM 1567 O O . THR A 1 217 ? -11.514 10.385 -17.920 1.00 93.12 217 THR A O 1
ATOM 1570 N N . GLY A 1 218 ? -9.399 10.317 -17.202 1.00 88.62 218 GLY A N 1
ATOM 1571 C CA . GLY A 1 218 ? -9.709 10.767 -15.848 1.00 88.62 218 GLY A CA 1
ATOM 1572 C C . GLY A 1 218 ? -10.447 9.730 -15.001 1.00 88.62 218 GLY A C 1
ATOM 1573 O O . GLY A 1 218 ? -11.036 10.108 -13.987 1.00 88.62 218 GLY A O 1
ATOM 1574 N N . ALA A 1 219 ? -10.399 8.447 -15.382 1.00 83.06 219 ALA A N 1
ATOM 1575 C CA . ALA A 1 219 ? -11.063 7.363 -14.671 1.00 83.06 219 ALA A CA 1
ATOM 1576 C C . ALA A 1 219 ? -10.702 7.384 -13.176 1.00 83.06 219 ALA A C 1
ATO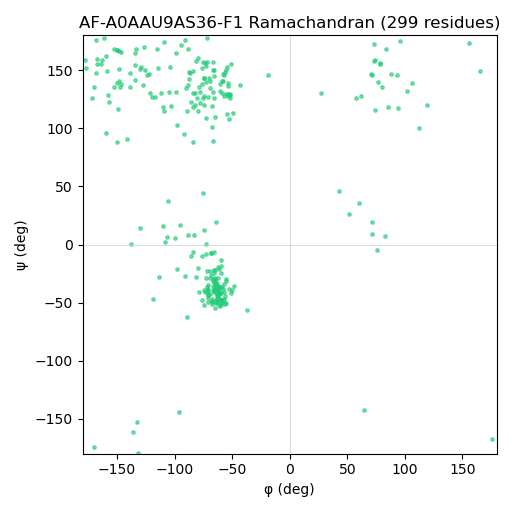M 1578 O O . ALA A 1 219 ? -9.526 7.403 -12.794 1.00 83.06 219 ALA A O 1
ATOM 1579 N N . LYS A 1 220 ? -11.732 7.410 -12.322 1.00 75.56 220 LYS A N 1
ATOM 1580 C CA . LYS A 1 220 ? -11.566 7.365 -10.866 1.00 75.56 220 LYS A CA 1
ATOM 1581 C C . LYS A 1 220 ? -11.002 5.997 -10.488 1.00 75.56 220 LYS A C 1
ATOM 1583 O O . LYS A 1 220 ? -11.553 4.981 -10.897 1.00 75.56 220 LYS A O 1
ATOM 1588 N N . HIS A 1 221 ? -9.948 5.981 -9.671 1.00 68.12 221 HIS A N 1
ATOM 1589 C CA . HIS A 1 221 ? -9.418 4.748 -9.090 1.00 68.12 221 HIS A CA 1
ATOM 1590 C C . HIS A 1 221 ? -10.550 4.004 -8.367 1.00 68.12 221 HIS A C 1
ATOM 1592 O O . HIS A 1 221 ? -11.062 4.488 -7.355 1.00 68.12 221 HIS A O 1
ATOM 1598 N N . SER A 1 222 ? -10.945 2.844 -8.897 1.00 61.53 222 SER A N 1
ATOM 1599 C CA . SER A 1 222 ? -11.874 1.954 -8.206 1.00 61.53 222 SER A CA 1
ATOM 1600 C C . SER A 1 222 ? -11.165 1.406 -6.970 1.00 61.53 222 SER A C 1
ATOM 1602 O O . SER A 1 222 ? -10.153 0.719 -7.137 1.00 61.53 222 SER A O 1
ATOM 1604 N N . PRO A 1 223 ? -11.663 1.661 -5.746 1.00 56.66 223 PRO A N 1
ATOM 1605 C CA . PRO A 1 223 ? -11.060 1.078 -4.560 1.00 56.66 223 PRO A CA 1
ATOM 1606 C C . PRO A 1 223 ? -11.123 -0.449 -4.660 1.00 56.66 223 PRO A C 1
ATOM 1608 O O . PRO A 1 223 ? -12.145 -1.018 -5.056 1.00 56.66 223 PRO A O 1
ATOM 1611 N N . THR A 1 224 ? -10.044 -1.128 -4.270 1.00 57.00 224 THR A N 1
ATOM 1612 C CA . THR A 1 224 ? -10.108 -2.557 -3.939 1.00 57.00 224 THR A CA 1
ATOM 1613 C C . THR A 1 224 ? -11.228 -2.768 -2.928 1.00 57.00 224 THR A C 1
ATOM 1615 O O . THR A 1 224 ? -11.257 -2.068 -1.913 1.00 57.00 224 THR A O 1
ATOM 1618 N N . LYS A 1 225 ? -12.140 -3.714 -3.203 1.00 55.88 225 LYS A N 1
ATOM 1619 C CA . LYS A 1 225 ? -13.270 -4.038 -2.318 1.00 55.88 225 LYS A CA 1
ATOM 1620 C C . LYS A 1 225 ? -12.747 -4.232 -0.895 1.00 55.88 225 LYS A C 1
ATOM 1622 O O . LYS A 1 225 ? -12.013 -5.182 -0.627 1.00 55.88 225 LYS A O 1
ATOM 1627 N N . THR A 1 226 ? -13.117 -3.334 0.013 1.00 56.09 226 THR A N 1
ATOM 1628 C CA . THR A 1 226 ? -12.865 -3.527 1.438 1.00 56.09 226 THR A CA 1
ATOM 1629 C C . THR A 1 226 ? -13.558 -4.816 1.867 1.00 56.09 226 THR A C 1
ATOM 1631 O O . THR A 1 226 ? -14.716 -5.051 1.521 1.00 56.09 226 THR A O 1
ATOM 1634 N N . GLY A 1 227 ? -12.824 -5.687 2.567 1.00 59.94 227 GLY A N 1
ATOM 1635 C CA . GLY A 1 227 ? -13.343 -6.990 2.986 1.00 59.94 227 GLY A CA 1
ATOM 1636 C C . GLY A 1 227 ? -14.639 -6.854 3.788 1.00 59.94 227 GLY A C 1
ATOM 1637 O O . GLY A 1 227 ? -14.838 -5.844 4.468 1.00 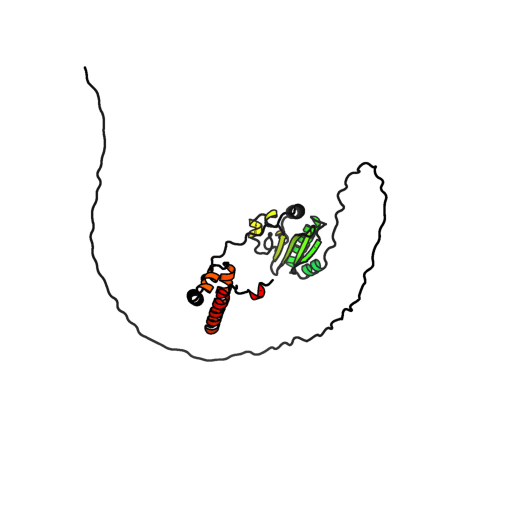59.94 227 GLY A O 1
ATOM 1638 N N . GLN A 1 228 ? -15.502 -7.873 3.691 1.00 61.62 228 GLN A N 1
ATOM 1639 C CA . GLN A 1 228 ? -16.860 -7.868 4.253 1.00 61.62 228 GLN A CA 1
ATOM 1640 C C . GLN A 1 228 ? -16.905 -7.280 5.677 1.00 61.62 228 GLN A C 1
ATOM 1642 O O . GLN A 1 228 ? -16.021 -7.605 6.481 1.00 61.62 228 GLN A O 1
ATOM 1647 N N . PRO A 1 229 ? -17.902 -6.433 6.017 1.00 64.12 229 PRO A N 1
ATOM 1648 C CA . PRO A 1 229 ? -17.928 -5.712 7.286 1.00 64.12 229 PRO A CA 1
ATOM 1649 C C . PRO A 1 229 ? -17.765 -6.644 8.492 1.00 64.12 229 PRO A C 1
ATOM 1651 O O . PRO A 1 229 ? -18.677 -7.387 8.851 1.00 64.12 229 PRO A O 1
ATOM 1654 N N . LYS A 1 230 ? -16.590 -6.592 9.140 1.00 73.50 230 LYS A N 1
ATOM 1655 C CA . LYS A 1 230 ? -16.317 -7.375 10.354 1.00 73.50 230 LYS A CA 1
ATOM 1656 C C . LYS A 1 230 ? -17.426 -7.100 11.386 1.00 73.50 230 LYS A C 1
ATOM 1658 O O . LYS A 1 230 ? -17.649 -5.914 11.665 1.00 73.50 230 LYS A O 1
ATOM 1663 N N . PRO A 1 231 ? -18.063 -8.133 11.978 1.00 80.44 231 PRO A N 1
ATOM 1664 C CA . PRO A 1 231 ? -19.165 -7.970 12.926 1.00 80.44 231 PRO A CA 1
ATOM 1665 C C . PRO A 1 231 ? -18.875 -6.988 14.065 1.00 80.44 231 PRO A C 1
ATOM 1667 O O . PRO A 1 231 ? -17.715 -6.763 14.436 1.00 80.44 231 PRO A O 1
ATOM 1670 N N . ARG A 1 232 ? -19.937 -6.413 14.647 1.00 84.00 232 ARG A N 1
ATOM 1671 C CA . ARG A 1 232 ? -19.823 -5.593 15.863 1.00 84.00 232 ARG A CA 1
ATOM 1672 C C . ARG A 1 232 ? -19.097 -6.403 16.951 1.00 84.00 232 ARG A C 1
ATOM 1674 O O . ARG A 1 232 ? -19.485 -7.546 17.194 1.00 84.00 232 ARG A O 1
ATOM 1681 N N . PRO A 1 233 ? -18.033 -5.866 17.570 1.00 84.81 233 PRO A N 1
ATOM 1682 C CA . PRO A 1 233 ? -17.328 -6.570 18.633 1.00 84.81 233 PRO A CA 1
ATOM 1683 C C . PRO A 1 233 ? -18.224 -6.645 19.872 1.00 84.81 233 PRO A C 1
ATOM 1685 O O . PRO A 1 233 ? -18.832 -5.651 20.267 1.00 84.81 233 PRO A O 1
ATOM 1688 N N . ARG A 1 234 ? -18.300 -7.821 20.498 1.00 88.31 234 ARG A N 1
ATOM 1689 C CA . ARG A 1 234 ? -18.991 -7.976 21.780 1.00 88.31 234 ARG A CA 1
ATOM 1690 C C . ARG A 1 234 ? -18.108 -7.377 22.884 1.00 88.31 234 ARG A C 1
ATOM 1692 O O . ARG A 1 234 ? -16.954 -7.787 22.972 1.00 88.31 234 ARG A O 1
ATOM 1699 N N . PRO A 1 235 ? -18.600 -6.447 23.722 1.00 89.88 235 PRO A N 1
ATOM 1700 C CA . PRO A 1 235 ? -17.819 -5.956 24.849 1.00 89.88 235 PRO A CA 1
ATOM 1701 C C . PRO A 1 235 ? -17.584 -7.069 25.885 1.00 89.88 235 PRO A C 1
ATOM 1703 O O . PRO A 1 235 ? -18.470 -7.909 26.086 1.00 89.88 235 PRO A O 1
ATOM 1706 N N . PRO A 1 236 ? -16.418 -7.091 26.558 1.00 92.38 236 PRO A N 1
ATOM 1707 C CA . PRO A 1 236 ? -16.169 -8.022 27.650 1.00 92.38 236 PRO A CA 1
ATOM 1708 C C . PRO A 1 236 ? -17.07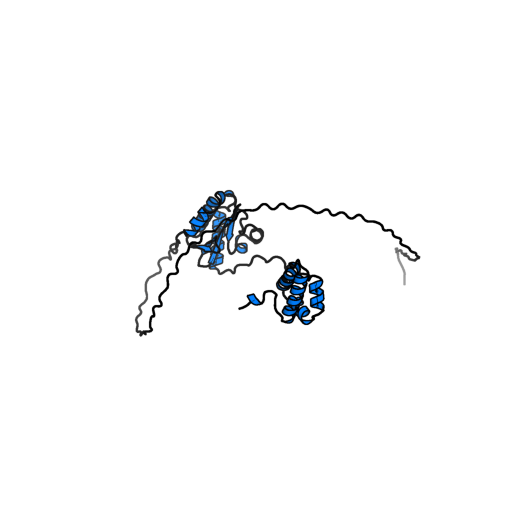6 -7.698 28.847 1.00 92.38 236 PRO A C 1
ATOM 1710 O O . PRO A 1 236 ? -17.553 -6.572 28.988 1.00 92.38 236 PRO A O 1
ATOM 1713 N N . ALA A 1 237 ? -17.325 -8.688 29.708 1.00 92.62 237 ALA A N 1
ATOM 1714 C CA . ALA A 1 237 ? -18.366 -8.619 30.741 1.00 92.62 237 ALA A CA 1
ATOM 1715 C C . ALA A 1 237 ? -18.227 -7.428 31.712 1.00 92.62 237 ALA A C 1
ATOM 1717 O O . ALA A 1 237 ? -19.231 -6.855 32.126 1.00 92.62 237 ALA A O 1
ATOM 1718 N N . ASP A 1 238 ? -16.998 -7.022 32.031 1.00 92.62 238 ASP A N 1
ATOM 1719 C CA . ASP A 1 238 ? -16.689 -5.866 32.876 1.00 92.62 238 ASP A CA 1
ATOM 1720 C C . ASP A 1 238 ? -16.996 -4.524 32.193 1.00 92.62 238 ASP A C 1
ATOM 1722 O O . ASP A 1 238 ? -17.548 -3.627 32.828 1.00 92.62 238 ASP A O 1
ATOM 1726 N N . LEU A 1 239 ? -16.710 -4.396 30.892 1.00 92.75 239 LEU A N 1
ATOM 1727 C CA . LEU A 1 239 ? -17.104 -3.218 30.113 1.00 92.75 239 LEU A CA 1
ATOM 1728 C C . LEU A 1 239 ? -18.621 -3.187 29.878 1.00 92.75 239 LEU A C 1
ATOM 1730 O O . LEU A 1 239 ? -19.218 -2.117 29.938 1.00 92.75 239 LEU A O 1
ATOM 1734 N N . ALA A 1 240 ? -19.247 -4.344 29.642 1.00 93.88 240 ALA A N 1
ATOM 1735 C CA . ALA A 1 240 ? -20.693 -4.458 29.467 1.00 93.88 240 ALA A CA 1
ATOM 1736 C C . ALA A 1 240 ? -21.448 -4.011 30.730 1.00 93.88 240 ALA A C 1
ATOM 1738 O O . ALA A 1 240 ? -22.260 -3.095 30.654 1.00 93.88 240 ALA A O 1
ATOM 1739 N N . ALA A 1 241 ? -21.102 -4.554 31.903 1.00 94.06 241 ALA A N 1
ATOM 1740 C CA . ALA A 1 241 ? -21.724 -4.165 33.170 1.00 94.06 241 ALA A CA 1
ATOM 1741 C C . ALA A 1 241 ? -21.529 -2.670 33.500 1.00 94.06 241 ALA A C 1
ATOM 1743 O O . ALA A 1 241 ? -22.440 -2.019 34.010 1.00 94.06 241 ALA A O 1
ATOM 1744 N N . ALA A 1 242 ? -20.362 -2.101 33.176 1.00 93.38 242 ALA A N 1
ATOM 1745 C CA . ALA A 1 242 ? -20.092 -0.678 33.383 1.00 93.38 242 ALA A CA 1
ATOM 1746 C C . ALA A 1 242 ? -20.834 0.239 32.388 1.00 93.38 242 ALA A C 1
ATOM 1748 O O . ALA A 1 242 ? -21.169 1.372 32.735 1.00 93.38 242 ALA A O 1
ATOM 1749 N N . LEU A 1 243 ? -21.116 -0.240 31.170 1.00 93.25 243 LEU A N 1
ATOM 1750 C CA . LEU A 1 243 ? -22.003 0.433 30.219 1.00 93.25 243 LEU A CA 1
ATOM 1751 C C . LEU A 1 243 ? -23.465 0.355 30.670 1.00 93.25 243 LEU A C 1
ATOM 1753 O O . LEU A 1 243 ? -24.161 1.363 30.629 1.00 93.25 243 LEU A O 1
ATOM 1757 N N . ASP A 1 244 ? -23.927 -0.801 31.143 1.00 93.25 244 ASP A N 1
ATOM 1758 C CA . ASP A 1 244 ? -25.311 -0.987 31.597 1.00 93.25 244 ASP A CA 1
ATOM 1759 C C . ASP A 1 244 ? -25.636 -0.127 32.834 1.00 93.25 244 ASP A C 1
ATOM 1761 O O . ASP A 1 244 ? -26.756 0.361 32.976 1.00 93.25 244 ASP A O 1
ATOM 1765 N N . ALA A 1 245 ? -24.633 0.171 33.668 1.00 93.94 245 ALA A N 1
ATOM 1766 C CA . ALA A 1 245 ? -24.721 1.147 34.758 1.00 93.94 245 ALA A CA 1
ATOM 1767 C C . ALA A 1 245 ? -24.750 2.628 34.302 1.00 93.94 245 ALA A C 1
ATOM 1769 O O . ALA A 1 245 ? -24.953 3.517 35.129 1.00 93.94 245 ALA A O 1
ATOM 1770 N N . ASN A 1 246 ? -24.540 2.932 33.013 1.00 92.94 246 ASN A N 1
ATOM 1771 C CA . ASN A 1 246 ? -24.532 4.297 32.476 1.00 92.94 246 ASN A CA 1
ATOM 1772 C C . ASN A 1 246 ? -25.208 4.365 31.093 1.00 92.94 246 ASN A C 1
ATOM 1774 O O . ASN A 1 246 ? -24.567 4.267 30.043 1.00 92.94 246 ASN A O 1
ATOM 1778 N N . ALA A 1 247 ? -26.519 4.623 31.096 1.00 93.56 247 ALA A N 1
ATOM 1779 C CA . ALA A 1 247 ? -27.347 4.688 29.889 1.00 93.56 247 ALA A CA 1
ATOM 1780 C C . ALA A 1 247 ? -26.847 5.687 28.820 1.00 93.56 247 ALA A C 1
ATOM 1782 O O . ALA A 1 247 ? -27.038 5.447 27.627 1.00 93.56 247 ALA A O 1
ATOM 1783 N N . ALA A 1 248 ? -26.178 6.780 29.212 1.00 92.94 248 ALA A N 1
ATOM 1784 C CA . ALA A 1 248 ? -25.592 7.730 28.264 1.00 92.94 248 ALA A CA 1
ATOM 1785 C C . ALA A 1 248 ? -24.377 7.121 27.545 1.00 92.94 248 ALA A C 1
ATOM 1787 O O . ALA A 1 248 ? -24.327 7.117 26.314 1.00 92.94 248 ALA A O 1
ATOM 1788 N N . ALA A 1 249 ? -23.443 6.526 28.295 1.00 92.25 249 ALA A N 1
ATOM 1789 C CA . ALA A 1 249 ? -22.298 5.816 27.727 1.00 92.25 249 ALA A CA 1
ATOM 1790 C C . ALA A 1 249 ? -22.733 4.621 26.859 1.00 92.25 249 ALA A C 1
ATOM 1792 O O . ALA A 1 249 ? -22.193 4.431 25.768 1.00 92.25 249 ALA A O 1
ATOM 1793 N N . ARG A 1 250 ? -23.751 3.865 27.297 1.00 94.69 250 ARG A N 1
ATOM 1794 C CA . ARG A 1 250 ? -24.359 2.760 26.540 1.00 94.69 250 ARG A CA 1
ATOM 1795 C C . ARG A 1 250 ? -24.924 3.222 25.197 1.00 94.69 250 ARG A C 1
ATOM 1797 O O . ARG A 1 250 ? -24.590 2.637 24.168 1.00 94.69 250 ARG A O 1
ATOM 1804 N N . LYS A 1 251 ? -25.715 4.302 25.190 1.00 94.69 251 LYS A N 1
ATOM 1805 C CA . LYS A 1 251 ? -26.288 4.891 23.968 1.00 94.69 251 LYS A CA 1
ATOM 1806 C C . LYS A 1 251 ? -25.201 5.357 22.993 1.00 94.69 251 LYS A C 1
ATOM 1808 O O . LYS A 1 251 ? -25.317 5.102 21.796 1.00 94.69 251 LYS A O 1
ATOM 1813 N N . THR A 1 252 ? -24.137 5.989 23.493 1.00 93.44 252 THR A N 1
ATOM 1814 C CA . THR A 1 252 ? -22.978 6.373 22.673 1.00 93.44 252 THR A CA 1
ATOM 1815 C C . THR A 1 252 ? -22.276 5.148 22.081 1.00 93.44 252 THR A C 1
ATOM 1817 O O . THR A 1 252 ? -22.047 5.105 20.873 1.00 93.44 252 THR A O 1
ATOM 1820 N N . PHE A 1 253 ? -21.968 4.132 22.897 1.00 92.44 253 PHE A N 1
ATOM 1821 C CA . PHE A 1 253 ? -21.269 2.927 22.442 1.00 92.44 253 PHE A CA 1
ATOM 1822 C C . PHE A 1 253 ? -22.057 2.173 21.365 1.00 92.44 253 PHE A C 1
ATOM 1824 O O . PHE A 1 253 ? -21.501 1.848 20.316 1.00 92.44 253 PHE A O 1
ATOM 1831 N N . ASP A 1 254 ? -23.357 1.948 21.571 1.00 91.75 254 ASP A N 1
ATOM 1832 C CA . ASP A 1 254 ? -24.205 1.242 20.603 1.00 91.75 254 ASP A CA 1
ATOM 1833 C C . ASP A 1 254 ? -24.418 2.053 19.306 1.00 91.75 254 ASP A C 1
ATOM 1835 O O . ASP A 1 254 ? -24.599 1.464 18.232 1.00 91.75 254 ASP A O 1
ATOM 1839 N N . GLY A 1 255 ? -24.329 3.387 19.381 1.00 92.38 255 GLY A N 1
ATOM 1840 C CA . GLY A 1 255 ? -24.350 4.300 18.233 1.00 92.38 255 GLY A CA 1
ATOM 1841 C C . GLY A 1 255 ? -23.024 4.421 17.468 1.00 92.38 255 GLY A C 1
ATOM 1842 O O . GLY A 1 255 ? -23.036 4.824 16.305 1.00 92.38 255 GLY A O 1
ATOM 1843 N N . PHE A 1 256 ? -21.884 4.064 18.068 1.00 92.25 256 PHE A N 1
ATOM 1844 C CA . PHE A 1 256 ? -20.583 4.165 17.402 1.00 92.25 256 PHE A CA 1
ATOM 1845 C C . PHE A 1 256 ? -20.428 3.197 16.210 1.00 92.25 256 PHE A C 1
ATOM 1847 O O . PHE A 1 256 ? -20.958 2.081 16.222 1.00 92.25 256 PHE A O 1
ATOM 1854 N N . PRO A 1 257 ? -19.622 3.563 15.190 1.00 91.12 257 PRO A N 1
ATOM 1855 C CA . PRO A 1 257 ? -19.209 2.638 14.141 1.00 91.12 257 PRO A CA 1
ATOM 1856 C C . PRO A 1 257 ? -18.502 1.386 14.703 1.00 91.12 257 PRO A C 1
ATOM 1858 O O . PRO A 1 257 ? -17.754 1.496 15.681 1.00 91.12 257 PRO A O 1
ATOM 1861 N N . PRO A 1 258 ? -18.617 0.210 14.048 1.00 89.69 258 PRO A N 1
ATOM 1862 C CA . PRO A 1 258 ? -17.994 -1.034 14.518 1.00 89.69 258 PRO A CA 1
ATOM 1863 C C . PRO A 1 258 ? -16.463 -1.002 14.654 1.00 89.69 258 PRO A C 1
ATOM 1865 O O . PRO A 1 258 ? -15.898 -1.918 15.243 1.00 89.69 258 PRO A O 1
ATOM 1868 N N . SER A 1 259 ? -15.776 0.003 14.098 1.00 88.38 259 SER A N 1
ATOM 1869 C CA . SER A 1 259 ? -14.351 0.274 14.336 1.00 88.38 259 SER A CA 1
ATOM 1870 C C . SER A 1 259 ? -14.103 0.898 15.712 1.00 88.38 259 SER A C 1
ATOM 1872 O O . SER A 1 259 ? -13.322 0.355 16.486 1.00 88.38 259 SER A O 1
ATOM 1874 N N . GLN A 1 260 ? -14.813 1.975 16.054 1.00 90.56 260 GLN A N 1
ATOM 1875 C CA . GLN A 1 260 ? -14.648 2.698 17.322 1.00 90.56 260 GLN A CA 1
ATOM 1876 C C . GLN A 1 260 ? -15.081 1.848 18.527 1.00 90.56 260 GLN A C 1
ATOM 1878 O O . GLN A 1 260 ? -14.420 1.863 19.564 1.00 90.56 260 GLN A O 1
ATOM 1883 N N . GLN A 1 261 ? -16.126 1.023 18.367 1.00 92.44 261 GLN A N 1
ATOM 1884 C CA . GLN A 1 261 ? -16.479 -0.017 19.347 1.00 92.44 261 GLN A CA 1
ATOM 1885 C C . GLN A 1 261 ? -15.301 -0.978 19.594 1.00 92.44 261 GLN A C 1
ATOM 1887 O O . GLN A 1 261 ? -15.022 -1.350 20.732 1.00 92.44 261 GLN A O 1
ATOM 1892 N N . ARG A 1 262 ? -14.575 -1.352 18.532 1.00 93.00 262 ARG A N 1
ATOM 1893 C CA . ARG A 1 262 ? -13.453 -2.304 18.575 1.00 93.00 262 ARG A CA 1
ATOM 1894 C C . ARG A 1 262 ? -12.225 -1.711 19.253 1.00 93.00 262 ARG A C 1
ATOM 1896 O O . ARG A 1 262 ? -11.624 -2.388 20.074 1.00 93.00 262 ARG A O 1
ATOM 1903 N N . GLU A 1 263 ? -11.928 -0.436 18.997 1.00 92.81 263 GLU A N 1
ATOM 1904 C CA . GLU A 1 263 ? -10.863 0.308 19.685 1.00 92.81 263 GLU A CA 1
ATOM 1905 C C . GLU A 1 263 ? -11.065 0.351 21.208 1.00 92.81 263 GLU A C 1
ATOM 1907 O O . GLU A 1 263 ? -10.093 0.244 21.954 1.00 92.81 263 GLU A O 1
ATOM 1912 N N . TYR A 1 264 ? -12.309 0.489 21.682 1.00 94.31 264 TYR A N 1
ATOM 1913 C CA . TYR A 1 264 ? -12.619 0.434 23.114 1.00 94.31 264 TYR A CA 1
ATOM 1914 C C . TYR A 1 264 ? -12.487 -0.977 23.694 1.00 94.31 264 TYR A C 1
ATOM 1916 O O . TYR A 1 264 ? -11.868 -1.141 24.745 1.00 94.31 264 TYR A O 1
ATOM 1924 N N . VAL A 1 265 ? -13.025 -1.988 23.005 1.00 93.81 265 VAL A N 1
ATOM 1925 C CA . VAL A 1 265 ? -12.949 -3.395 23.433 1.00 93.81 265 VAL A CA 1
ATOM 1926 C C . VAL A 1 265 ? -11.496 -3.868 23.524 1.00 93.81 265 VAL A C 1
ATOM 1928 O O . VAL A 1 265 ? -11.058 -4.276 24.597 1.00 93.81 265 VAL A O 1
ATOM 1931 N N . GLU A 1 266 ? -10.709 -3.696 22.461 1.00 93.75 266 GLU A N 1
ATOM 1932 C CA . GLU A 1 266 ? -9.290 -4.073 22.414 1.00 93.75 266 GLU A CA 1
ATOM 1933 C C . GLU A 1 266 ? -8.458 -3.309 23.463 1.00 93.75 266 GLU A C 1
ATOM 1935 O O . GLU A 1 266 ? -7.553 -3.857 24.104 1.00 93.75 266 GLU A O 1
ATOM 1940 N N . TRP A 1 267 ? -8.785 -2.037 23.715 1.00 94.50 267 TRP A N 1
ATOM 1941 C CA . TRP A 1 267 ? -8.117 -1.256 24.754 1.00 94.50 267 TRP A CA 1
ATOM 1942 C C . TRP A 1 267 ? -8.453 -1.727 26.177 1.00 94.50 267 TRP A C 1
ATOM 1944 O O . TRP A 1 267 ? -7.590 -1.623 27.047 1.00 94.50 267 TRP A O 1
ATOM 1954 N N . VAL A 1 268 ? -9.628 -2.304 26.439 1.00 93.75 268 VAL A N 1
ATOM 1955 C CA . VAL A 1 268 ? -9.914 -2.972 27.725 1.00 93.75 268 VAL A CA 1
ATOM 1956 C C . VAL A 1 268 ? -9.239 -4.348 27.787 1.00 93.75 268 VAL A C 1
ATOM 1958 O O . VAL A 1 268 ? -8.538 -4.640 28.755 1.00 93.75 268 VAL A O 1
ATOM 1961 N N . GLU A 1 269 ? -9.363 -5.170 26.744 1.00 93.19 269 GLU A N 1
ATOM 1962 C CA . GLU A 1 269 ? -8.836 -6.545 26.704 1.00 93.19 269 GLU A CA 1
ATOM 1963 C C . GLU A 1 269 ? -7.304 -6.619 26.808 1.00 93.19 269 GLU A C 1
ATOM 1965 O O . GLU A 1 269 ? -6.762 -7.522 27.448 1.00 93.19 269 GLU A O 1
ATOM 1970 N N . THR A 1 270 ? -6.581 -5.635 26.265 1.00 92.44 270 THR A N 1
ATOM 1971 C CA . THR A 1 270 ? -5.113 -5.547 26.393 1.00 92.44 270 THR A CA 1
ATOM 1972 C C . THR A 1 270 ? -4.620 -5.234 27.817 1.00 92.44 270 THR A C 1
ATOM 1974 O O . THR A 1 270 ? -3.412 -5.283 28.070 1.00 92.44 270 THR A O 1
ATOM 1977 N N . ALA A 1 271 ? -5.501 -4.921 28.775 1.00 93.44 271 ALA A N 1
ATOM 1978 C CA . ALA A 1 271 ? -5.129 -4.684 30.171 1.00 93.44 271 ALA A CA 1
ATOM 1979 C C . ALA A 1 271 ? -5.017 -5.996 30.972 1.00 93.44 271 ALA A C 1
ATOM 1981 O O . ALA A 1 271 ? -5.952 -6.427 31.642 1.00 93.44 271 ALA A O 1
ATOM 1982 N N . LYS A 1 272 ? -3.822 -6.603 30.964 1.00 90.94 272 LYS A N 1
ATOM 1983 C CA . LYS A 1 272 ? -3.516 -7.855 31.692 1.00 90.94 272 LYS A CA 1
ATOM 1984 C C . LYS A 1 272 ? -3.508 -7.749 33.232 1.00 90.94 272 LYS A C 1
ATOM 1986 O O . LYS A 1 272 ? -3.341 -8.766 33.893 1.00 90.94 272 LYS A O 1
ATOM 1991 N N . ARG A 1 273 ? -3.630 -6.547 33.808 1.00 94.00 273 ARG A N 1
ATOM 1992 C CA . ARG A 1 273 ? -3.730 -6.312 35.263 1.00 94.00 273 ARG A CA 1
ATOM 1993 C C . ARG A 1 273 ? -5.126 -5.797 35.588 1.00 94.00 273 ARG A C 1
ATOM 1995 O O . ARG A 1 273 ? -5.556 -4.825 34.970 1.00 94.00 273 ARG A O 1
ATOM 2002 N N . GLU A 1 274 ? -5.796 -6.394 36.570 1.00 90.62 274 GLU A N 1
ATOM 2003 C CA . GLU A 1 274 ? -7.191 -6.070 36.912 1.00 90.62 274 GLU A CA 1
ATOM 2004 C C . GLU A 1 274 ? -7.393 -4.609 37.324 1.00 90.62 274 GLU A C 1
ATOM 2006 O O . GLU A 1 274 ? -8.329 -3.967 36.860 1.00 90.62 274 GLU A O 1
ATOM 2011 N N . GLU A 1 275 ? -6.485 -4.047 38.123 1.00 93.94 275 GLU A N 1
ATOM 2012 C CA . GLU A 1 275 ? -6.481 -2.624 38.491 1.00 93.94 275 GLU A CA 1
ATOM 2013 C C . GLU A 1 275 ? -6.455 -1.719 37.247 1.00 93.94 275 GLU A C 1
ATOM 2015 O O . GLU A 1 275 ? -7.316 -0.858 37.065 1.00 93.94 275 GLU A O 1
ATOM 2020 N N . THR A 1 276 ? -5.512 -1.968 36.331 1.00 93.88 276 THR A N 1
ATOM 2021 C CA . THR A 1 276 ? -5.402 -1.234 35.063 1.00 93.88 276 THR A CA 1
ATOM 2022 C C . THR A 1 276 ? -6.642 -1.430 34.189 1.00 93.88 276 THR A C 1
ATOM 2024 O O . THR A 1 276 ? -7.064 -0.498 33.510 1.00 93.88 276 THR A O 1
ATOM 2027 N N . ARG A 1 277 ? -7.240 -2.625 34.205 1.00 94.81 277 ARG A N 1
ATOM 2028 C CA . ARG A 1 277 ? -8.455 -2.947 33.452 1.00 94.81 277 ARG A CA 1
ATOM 2029 C C . ARG A 1 277 ? -9.664 -2.182 33.991 1.00 94.81 277 ARG A C 1
ATOM 2031 O O . ARG A 1 277 ? -10.317 -1.488 33.218 1.00 94.81 277 ARG A O 1
ATOM 2038 N N . ARG A 1 278 ? -9.882 -2.188 35.312 1.00 93.50 278 ARG A N 1
ATOM 2039 C CA . ARG A 1 278 ? -10.907 -1.382 36.001 1.00 93.50 278 ARG A CA 1
ATOM 2040 C C . ARG A 1 278 ? -10.744 0.112 35.710 1.00 93.50 278 ARG A C 1
ATOM 2042 O O . ARG A 1 278 ? -11.725 0.770 35.376 1.00 93.50 278 ARG A O 1
ATOM 2049 N N . ALA A 1 279 ? -9.515 0.630 35.761 1.00 95.50 279 ALA A N 1
ATOM 2050 C CA . ALA A 1 279 ? -9.226 2.027 35.430 1.00 95.50 279 ALA A CA 1
ATOM 2051 C C . ALA A 1 279 ? -9.568 2.369 33.965 1.00 95.50 279 ALA A C 1
ATOM 2053 O O . ALA A 1 279 ? -10.197 3.396 33.707 1.00 95.50 279 ALA A O 1
ATOM 2054 N N . ARG A 1 280 ? -9.225 1.494 33.004 1.00 95.88 280 ARG A N 1
ATOM 2055 C CA . ARG A 1 280 ? -9.601 1.674 31.589 1.00 95.88 280 ARG A CA 1
ATOM 2056 C C . ARG A 1 280 ? -11.108 1.589 31.368 1.00 95.88 280 ARG A C 1
ATOM 2058 O O . ARG A 1 280 ? -11.623 2.385 30.596 1.00 95.88 280 ARG A O 1
ATOM 2065 N N . VAL A 1 281 ? -11.819 0.683 32.043 1.00 95.44 281 VAL A N 1
ATOM 2066 C CA . VAL A 1 281 ? -13.288 0.578 31.957 1.00 95.44 281 VAL A CA 1
ATOM 2067 C C . VAL A 1 281 ? -13.964 1.848 32.481 1.00 95.44 281 VAL A C 1
ATOM 2069 O O . VAL A 1 281 ? -14.806 2.411 31.785 1.00 95.44 281 VAL A O 1
ATOM 2072 N N . ALA A 1 282 ? -13.550 2.358 33.646 1.00 95.12 282 ALA A N 1
ATOM 2073 C CA . ALA A 1 282 ? -14.079 3.610 34.193 1.00 95.12 282 ALA A CA 1
ATOM 2074 C C . ALA A 1 282 ? -13.830 4.803 33.249 1.00 95.12 282 ALA A C 1
ATOM 2076 O O . ALA A 1 282 ? -14.761 5.532 32.909 1.00 95.12 282 ALA A O 1
ATOM 2077 N N . GLN A 1 283 ? -12.598 4.950 32.749 1.00 95.50 283 GLN A N 1
ATOM 2078 C CA . GLN A 1 283 ? -12.231 5.998 31.791 1.00 95.50 283 GLN A CA 1
ATOM 2079 C C . GLN A 1 283 ? -12.940 5.843 30.432 1.00 95.50 283 GLN A C 1
ATOM 2081 O O . GLN A 1 283 ? -13.269 6.835 29.783 1.00 95.50 283 GLN A O 1
ATOM 2086 N N . ALA A 1 284 ? -13.218 4.611 29.996 1.00 94.44 284 ALA A N 1
ATOM 2087 C CA . ALA A 1 284 ? -13.993 4.353 28.790 1.00 94.44 284 ALA A CA 1
ATOM 2088 C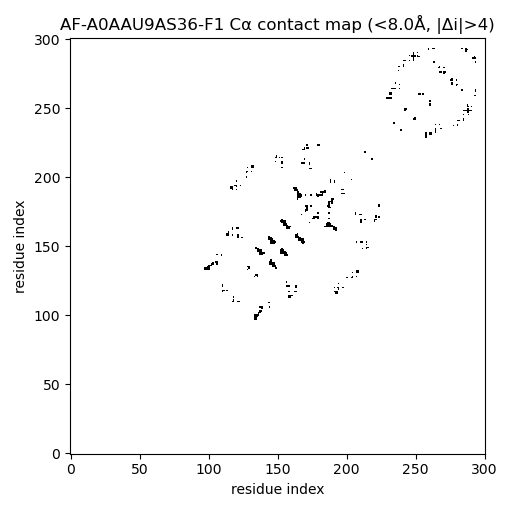 C . ALA A 1 284 ? -15.437 4.848 28.950 1.00 94.44 284 ALA A C 1
ATOM 2090 O O . ALA A 1 284 ? -15.920 5.585 28.093 1.00 94.44 284 ALA A O 1
ATOM 2091 N N . VAL A 1 285 ? -16.106 4.501 30.056 1.00 94.88 285 VAL A N 1
ATOM 2092 C CA . VAL A 1 285 ? -17.471 4.968 30.361 1.00 94.88 285 VAL A CA 1
ATOM 2093 C C . VAL A 1 285 ? -17.523 6.492 30.493 1.00 94.88 285 VAL A C 1
ATOM 2095 O O . VAL A 1 285 ? -18.420 7.112 29.927 1.00 94.88 285 VAL A O 1
ATOM 2098 N N . GLU A 1 286 ? -16.537 7.111 31.148 1.00 94.88 286 GLU A N 1
ATOM 2099 C CA . GLU A 1 286 ? -16.410 8.572 31.268 1.00 94.88 286 GLU A CA 1
ATOM 2100 C C . GLU A 1 286 ? -16.350 9.264 29.891 1.00 94.88 286 GLU A C 1
ATOM 2102 O O . GLU A 1 286 ? -17.087 10.218 29.635 1.00 94.88 286 GLU A O 1
ATOM 2107 N N . TRP A 1 287 ? -15.524 8.757 28.968 1.00 94.06 287 TRP A N 1
ATOM 2108 C CA . TRP A 1 287 ? -15.394 9.324 27.619 1.00 94.06 287 TRP A CA 1
ATOM 2109 C C . TRP A 1 287 ? -16.616 9.044 26.737 1.00 94.06 287 TRP A C 1
ATOM 2111 O O . TRP A 1 287 ? -17.036 9.925 25.987 1.00 94.06 287 TRP A O 1
ATOM 2121 N N . MET A 1 288 ? -17.231 7.865 26.855 1.00 93.62 288 MET A N 1
ATOM 2122 C CA . MET A 1 288 ? -18.442 7.519 26.102 1.00 93.62 288 MET A CA 1
ATOM 2123 C C . MET A 1 288 ? -19.670 8.300 26.587 1.00 93.62 288 MET A C 1
ATOM 2125 O O . MET A 1 288 ? -20.480 8.724 25.765 1.00 93.62 288 MET A O 1
ATOM 2129 N N . ALA A 1 289 ? -19.783 8.598 27.884 1.00 92.88 289 ALA A N 1
ATOM 2130 C CA . ALA A 1 289 ? -20.790 9.531 28.397 1.00 92.88 289 ALA A CA 1
ATOM 2131 C C . ALA A 1 289 ? -20.606 10.957 27.833 1.00 92.88 289 ALA A C 1
ATOM 2133 O O . ALA A 1 289 ? -21.580 11.680 27.651 1.00 92.88 289 ALA A O 1
ATOM 2134 N N . GLN A 1 290 ? -19.370 11.339 27.487 1.00 91.88 290 GLN A N 1
ATOM 2135 C CA . GLN A 1 290 ? -19.028 12.604 26.818 1.00 91.88 290 GLN A CA 1
ATOM 2136 C C . GLN A 1 290 ? -19.080 12.531 25.275 1.00 91.88 290 GLN A C 1
ATOM 2138 O O . GLN A 1 290 ? -18.623 13.460 24.610 1.00 91.88 290 GLN A O 1
ATOM 2143 N N . GLY A 1 291 ? -19.577 11.436 24.683 1.00 90.31 291 GLY A N 1
ATOM 2144 C CA . GLY A 1 291 ? -19.669 11.265 23.224 1.00 90.31 291 GLY A CA 1
ATOM 2145 C C . GLY A 1 291 ? -18.331 11.041 22.498 1.00 90.31 291 GLY A C 1
ATOM 2146 O O . GLY A 1 291 ? -18.284 11.078 21.270 1.00 90.31 291 GLY A O 1
ATOM 2147 N N . LYS A 1 292 ? -17.227 10.836 23.226 1.00 91.62 292 LYS A N 1
ATOM 2148 C CA . LYS A 1 292 ? -15.863 10.789 22.673 1.00 91.62 292 LYS A CA 1
ATOM 2149 C C . LYS A 1 292 ? -15.475 9.370 22.258 1.00 91.62 292 LYS A C 1
ATOM 2151 O O . LYS A 1 292 ? -15.663 8.429 23.020 1.00 91.62 292 LYS A O 1
ATOM 2156 N N . ALA A 1 293 ? -14.883 9.228 21.073 1.00 89.81 293 ALA A N 1
ATOM 2157 C CA . ALA A 1 293 ? -14.244 7.987 20.627 1.00 89.81 293 ALA A CA 1
ATOM 2158 C C . ALA A 1 293 ? -12.888 7.773 21.332 1.00 89.81 293 ALA A C 1
ATOM 2160 O O . ALA A 1 293 ? -12.245 8.741 21.736 1.00 89.81 293 ALA A O 1
ATOM 2161 N N . ARG A 1 294 ? -12.386 6.532 21.416 1.00 88.62 294 ARG A N 1
ATOM 2162 C CA . ARG A 1 294 ? -11.148 6.190 22.154 1.00 88.62 294 ARG A CA 1
ATOM 2163 C C . ARG A 1 294 ? -9.956 7.071 21.773 1.00 88.62 294 ARG A C 1
ATOM 2165 O O . ARG A 1 294 ? -9.201 7.502 22.641 1.00 88.62 294 ARG A O 1
ATOM 2172 N N . ASN A 1 295 ? -9.793 7.350 20.481 1.00 87.50 295 ASN A N 1
ATOM 2173 C CA . ASN A 1 295 ? -8.690 8.140 19.933 1.00 87.50 295 ASN A CA 1
ATOM 2174 C C . ASN A 1 295 ? -9.013 9.637 19.728 1.00 87.50 295 ASN A C 1
ATOM 2176 O O . ASN A 1 295 ? -8.260 10.314 19.033 1.00 87.50 295 ASN A O 1
ATOM 2180 N N . TRP A 1 296 ? -10.073 10.185 20.345 1.00 86.88 296 TRP A N 1
ATOM 2181 C CA . TRP A 1 296 ? -10.578 11.552 20.099 1.00 86.88 296 TRP A CA 1
ATOM 2182 C C . TRP A 1 296 ? -9.515 12.664 20.106 1.00 86.88 296 TRP A C 1
ATOM 2184 O O . TRP A 1 296 ? -9.590 13.590 19.303 1.00 86.88 296 TRP A O 1
ATOM 2194 N N . LYS A 1 297 ? -8.487 12.558 20.961 1.00 85.94 297 LYS A N 1
ATOM 2195 C CA . LYS A 1 297 ? -7.376 13.528 21.050 1.00 85.94 297 LYS A CA 1
ATOM 2196 C C . LYS A 1 297 ? -6.538 13.641 19.767 1.00 85.94 297 LYS A C 1
ATOM 2198 O O . LYS A 1 297 ? -5.852 14.640 19.587 1.00 85.94 297 LYS A O 1
ATOM 2203 N N . TYR A 1 298 ? -6.602 12.638 18.893 1.00 83.56 298 TYR A N 1
ATOM 2204 C CA . TYR A 1 298 ? -5.924 12.579 17.595 1.00 83.56 298 TYR A CA 1
ATOM 2205 C C . TYR A 1 298 ? -6.890 12.766 16.412 1.00 83.56 298 TYR A C 1
ATOM 2207 O O . TYR A 1 298 ? -6.485 12.601 15.267 1.00 83.56 298 TYR A O 1
ATOM 2215 N N . MET A 1 299 ? -8.163 13.086 16.679 1.00 74.44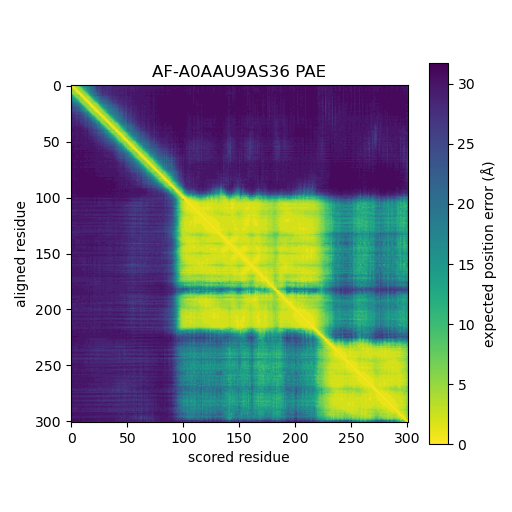 299 MET A N 1
ATOM 2216 C CA . MET A 1 299 ? -9.203 13.302 15.662 1.00 74.44 299 MET A CA 1
ATOM 2217 C C . MET A 1 299 ? -9.471 14.787 15.369 1.00 74.44 299 MET A C 1
ATOM 2219 O O . MET A 1 299 ? -10.380 15.095 14.607 1.00 74.44 299 MET A O 1
ATOM 2223 N N . ALA A 1 300 ? -8.685 15.702 15.945 1.00 66.44 300 ALA A N 1
ATOM 2224 C CA . ALA A 1 300 ? -8.561 17.057 15.414 1.00 66.44 300 ALA A CA 1
ATOM 2225 C C . ALA A 1 300 ? -7.601 17.021 14.203 1.00 66.44 300 ALA A C 1
ATOM 2227 O O . ALA A 1 300 ? -6.548 16.389 14.281 1.00 66.44 300 ALA A O 1
ATOM 2228 N N . LYS A 1 301 ? -7.901 17.677 13.083 1.00 47.91 301 LYS A N 1
ATOM 2229 C CA . LYS A 1 301 ? -8.776 18.847 12.914 1.00 47.91 301 LYS A CA 1
ATOM 2230 C C . LYS A 1 301 ? -9.708 18.698 11.712 1.00 47.91 301 LYS A C 1
ATOM 2232 O O . LYS A 1 301 ? -9.228 18.154 10.696 1.00 47.91 301 LYS A O 1
#

Nearest PDB structures (foldseek):
  2oc6-assembly2_B  TM=6.658E-01  e=1.917E-03  Bacillus subtilis
  2i8d-assembly1_B  TM=4.784E-01  e=1.043E-02  Lacticaseibacillus casei

Solvent-accessible surface area (backbone atoms only — not comparable to full-atom values): 19783 Å² total; per-residue (Å²): 132,88,84,91,87,83,84,88,87,87,83,90,84,91,86,92,90,82,91,83,90,89,83,92,84,85,89,81,87,87,88,93,84,86,90,81,88,85,91,79,85,84,84,86,79,91,84,83,90,78,87,84,89,81,81,82,83,89,80,87,81,84,83,84,84,84,82,90,78,89,88,83,94,83,81,85,91,88,87,84,88,90,86,89,77,86,89,82,82,87,73,82,86,70,79,79,80,80,63,64,52,74,84,43,69,69,52,55,54,50,43,72,72,34,52,79,66,33,30,62,44,53,52,54,50,51,52,52,48,43,77,62,34,46,58,42,36,57,43,78,53,100,89,34,46,30,33,27,43,95,89,38,70,39,33,39,46,46,72,51,98,85,26,22,22,37,32,49,64,51,33,50,85,64,65,35,58,66,48,42,68,69,21,91,44,80,12,52,59,32,70,27,62,51,73,81,58,52,71,51,78,66,56,47,36,50,45,51,50,52,45,47,50,39,58,73,74,60,58,75,71,74,74,77,80,76,73,79,82,72,70,72,65,80,62,52,72,71,50,43,56,54,25,72,77,29,66,58,18,34,54,37,50,76,68,44,55,52,63,54,46,35,54,47,38,52,61,37,69,70,37,90,43,68,70,61,24,54,51,43,40,54,53,47,41,57,34,20,55,68,70,44,55,85,62,48,92,70,67,68,128